Protein AF-A0A960SQL3-F1 (afdb_monomer)

Nearest PDB structures (foldseek):
  2v0o-assembly2_C  TM=3.788E-01  e=3.806E+00  Homo sapiens
  7n6g-assembly1_3Q  TM=3.605E-01  e=9.225E+00  Chlamydomonas reinhardtii

Radius of gyration: 40.21 Å; Cα contacts (8 Å, |Δi|>4): 400; chains: 1; bounding box: 77×56×130 Å

Secondary structure (DSSP, 8-state):
---------------PPP--SPPPPEE-SSGGGHHHH--TT--EEEES--S--HHHHHHHHHHHHHH-TTEEEEEES--TT-EEE-TTS-EEEHHHHHHIIIIIIIHHHSTTTT-B-TTT--B--EEEEEETTTTEEEEE--HHHHTTT-SGGGIIIIITHHHHHHHHTT--HHHHHHHHHHHHHHHHHHHHHHHHHHHHHHHHHHHHHHHHHHHHHHHHHHHHHHHHHHHHHHHHHHHHH-TT--STTTS--HHHHHHHHHHHHHHHHTT-HHHHHHHHHHHHHHHHHHHHHHHHHHHHHHHHHHHHHHHHHHTT--

pLDDT: mean 89.27, std 16.01, range [34.34, 98.56]

Mean predicted aligned error: 9.49 Å

Foldseek 3Di:
DDDDDDDDDDPPPPPDPPLPDQDAAAEDQALLCCLVVDDQLHAHYEHDCLVDDRVLRSVLSSVCSVPPNLEHEYRAQFQQQAWAADPVRDIDGGVVSNCCSVQPSSLPPDCSVVDADPLPRDRWRKYWYQHDVVRDIAIHTHPLCVVLCNGRVCCPPHLQVQLVVCCVVPHNNSRSVVVSSVVSVVSSVVSSVVVVVVVVVVVVVVVVVLVVLLVLLVVLLVLLVVLLVVLVVLLVVCCVVPVPDDDCLNPPPSVVLVVLSVVLVVCSVVSNSVVSNVSSNVSSVVSVVSVVVSVVVVVVVVVVVVVVVVVVVVVPDD

Solvent-accessible surface area (backbone atoms only — not comparable to full-atom values): 17408 Å² total; per-residue (Å²): 139,85,84,82,83,82,82,81,80,81,78,79,78,76,76,72,80,72,84,64,79,67,37,66,56,41,78,38,92,42,74,46,50,44,59,77,68,63,51,94,75,62,34,34,3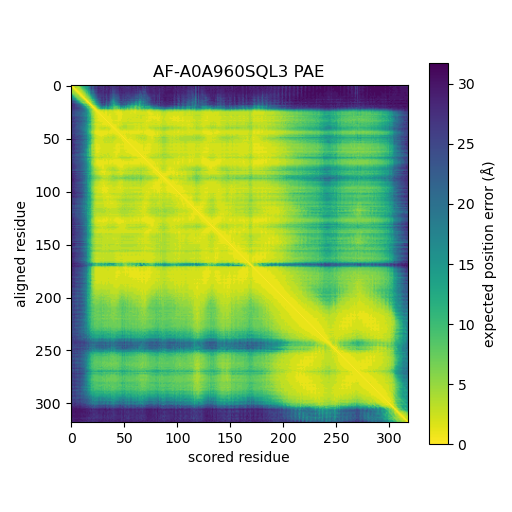6,37,19,79,73,73,84,68,58,66,74,57,45,40,53,46,19,35,47,33,60,76,75,35,77,52,37,37,37,40,40,28,23,58,39,81,86,33,63,34,65,54,96,87,66,54,75,38,50,22,63,55,8,41,44,50,31,53,65,46,44,26,42,72,75,40,75,58,38,65,33,54,38,89,90,76,70,42,45,46,25,31,39,42,36,43,26,60,75,69,72,41,77,48,60,36,50,22,72,62,31,36,82,69,71,56,18,53,92,41,28,81,89,55,55,43,47,47,27,54,54,30,41,74,74,73,60,36,62,68,54,17,52,53,45,27,52,53,52,51,53,52,55,50,51,55,52,51,52,52,52,51,52,50,52,53,52,54,49,52,49,51,53,51,51,52,54,47,41,43,51,52,17,50,51,32,42,49,53,26,50,53,46,50,53,50,46,52,51,54,34,51,53,49,37,73,76,39,76,84,61,77,51,64,83,53,55,60,67,57,70,62,53,51,50,49,54,50,47,21,51,50,39,38,75,75,66,41,23,70,60,13,26,51,44,17,49,55,49,32,53,57,48,51,54,50,50,49,51,51,54,50,51,54,52,53,52,55,62,53,51,56,56,53,52,52,55,54,54,63,71,68,62,132

Sequence (318 aa):
MTTAILLAGIATITRQPQAGEPAAPTRVKHATDIVQAWKPGEQLFVKGDPGVAETQLDALAGWLSENAANWLVALVESAADERFTDAEGASFQGVEAVHQALGIDLLNRTAFGEQTDPRTGERNAAIFVLSLKDRRLSYFGSDAQDRRGLGEEQWIGNLDAPAIAAMRGGGRVVDAVKDTITNIDRRLGEKITTEIAHREAEQARREAEQAQQQREAQAAIQTAGETLARLRSVTTDLRRGNPKQTGDLANPDLPGFETALTEARSVLALGDAPHATALAGGLKQRLEAHLESLTRHARDTAAFDEPGGRYQELAQLP

Structure (mmCIF, N/CA/C/O backbone):
data_AF-A0A960SQL3-F1
#
_entry.id   AF-A0A960SQL3-F1
#
loop_
_atom_site.group_PDB
_atom_site.id
_atom_site.type_symbol
_atom_site.label_atom_id
_atom_site.label_alt_id
_atom_site.label_comp_id
_atom_site.label_asym_id
_atom_site.label_entity_id
_atom_site.label_seq_id
_atom_site.pdbx_PDB_ins_code
_atom_site.Cartn_x
_atom_site.Cartn_y
_atom_site.Cartn_z
_atom_site.occupancy
_atom_site.B_iso_or_equiv
_atom_site.auth_seq_id
_atom_site.auth_comp_id
_atom_site.auth_asym_id
_atom_site.auth_atom_id
_atom_site.pdbx_PDB_model_num
ATOM 1 N N . MET A 1 1 ? -32.593 -36.311 17.037 1.00 42.09 1 MET A N 1
ATOM 2 C CA . MET A 1 1 ? -32.555 -36.303 15.560 1.00 42.09 1 MET A CA 1
ATOM 3 C C . MET A 1 1 ? -31.619 -35.186 15.156 1.00 42.09 1 MET A C 1
ATOM 5 O O . MET A 1 1 ? -31.945 -34.028 15.370 1.00 42.09 1 MET A O 1
ATOM 9 N N . THR A 1 2 ? -30.412 -35.550 14.741 1.00 35.06 2 THR A N 1
ATOM 10 C CA . THR A 1 2 ? -29.261 -34.647 14.631 1.00 35.06 2 THR A CA 1
ATOM 11 C C . THR A 1 2 ? -28.998 -34.409 13.150 1.00 35.06 2 THR A C 1
ATOM 13 O O . THR A 1 2 ? -28.561 -35.321 12.454 1.00 35.06 2 THR A O 1
ATOM 16 N N . THR A 1 3 ? -29.316 -33.215 12.657 1.00 40.47 3 THR A N 1
ATOM 17 C CA . THR A 1 3 ? -29.092 -32.836 11.257 1.00 40.47 3 THR A CA 1
ATOM 18 C C . THR A 1 3 ? -27.751 -32.118 11.165 1.00 40.47 3 THR A C 1
ATOM 20 O O . THR A 1 3 ? -27.623 -30.978 11.603 1.00 40.47 3 THR A O 1
ATOM 23 N N . ALA A 1 4 ? -26.740 -32.804 10.635 1.00 38.47 4 ALA A N 1
ATOM 24 C CA . ALA A 1 4 ? -25.452 -32.213 10.295 1.00 38.47 4 ALA A CA 1
ATOM 25 C C . ALA A 1 4 ? -25.562 -31.526 8.925 1.00 38.47 4 ALA A C 1
ATOM 27 O O . ALA A 1 4 ? -25.855 -32.177 7.924 1.00 38.47 4 ALA A O 1
ATOM 28 N N . ILE A 1 5 ? -25.345 -30.211 8.888 1.00 44.97 5 ILE A N 1
ATOM 29 C CA . ILE A 1 5 ? -25.240 -29.433 7.650 1.00 44.97 5 ILE A CA 1
ATOM 30 C C . ILE A 1 5 ? -23.767 -29.443 7.233 1.00 44.97 5 ILE A C 1
ATOM 32 O O . ILE A 1 5 ? -22.917 -28.866 7.907 1.00 44.97 5 ILE A O 1
ATOM 36 N N . LEU A 1 6 ? -23.475 -30.134 6.132 1.00 36.38 6 LEU A N 1
ATOM 37 C CA . LEU A 1 6 ? -22.166 -30.168 5.489 1.00 36.38 6 LEU A CA 1
ATOM 38 C C . LEU A 1 6 ? -22.058 -28.940 4.565 1.00 36.38 6 LEU A C 1
ATOM 40 O O . LEU A 1 6 ? -22.669 -28.917 3.497 1.00 36.38 6 LEU A O 1
ATOM 44 N N . LEU A 1 7 ? -21.321 -27.901 4.971 1.00 40.56 7 LEU A N 1
ATOM 45 C CA . LEU A 1 7 ? -20.950 -26.807 4.067 1.00 40.56 7 LEU A CA 1
ATOM 46 C C . LEU A 1 7 ? -19.802 -27.273 3.164 1.00 40.56 7 LEU A C 1
ATOM 48 O O . LEU A 1 7 ? -18.666 -27.426 3.609 1.00 40.56 7 LEU A O 1
ATOM 52 N N . ALA A 1 8 ? -20.106 -27.487 1.886 1.00 40.38 8 ALA A N 1
ATOM 53 C CA . ALA A 1 8 ? -19.111 -27.657 0.839 1.00 40.38 8 ALA A CA 1
ATOM 54 C C . ALA A 1 8 ? -18.499 -26.287 0.502 1.00 40.38 8 ALA A C 1
ATOM 56 O O . ALA A 1 8 ? -19.143 -25.442 -0.117 1.00 40.38 8 ALA A O 1
ATOM 57 N N . GLY A 1 9 ? -17.258 -26.062 0.936 1.00 38.12 9 GLY A N 1
ATOM 58 C CA . GLY A 1 9 ? -16.460 -24.914 0.518 1.00 38.12 9 GLY A CA 1
ATOM 59 C C . GLY A 1 9 ? -16.061 -25.058 -0.949 1.00 38.12 9 GLY A C 1
ATOM 60 O O . GLY A 1 9 ? -15.266 -25.927 -1.300 1.00 38.12 9 GLY A O 1
ATOM 61 N N . ILE A 1 10 ? -16.619 -24.207 -1.808 1.00 42.34 10 ILE A N 1
ATOM 62 C CA . ILE A 1 10 ? -16.159 -24.037 -3.186 1.00 42.34 10 ILE A CA 1
ATOM 63 C C . ILE A 1 10 ? -14.856 -23.242 -3.109 1.00 42.34 10 ILE A C 1
ATOM 65 O O . ILE A 1 10 ? -14.867 -22.024 -2.953 1.00 42.34 10 ILE A O 1
ATOM 69 N N . ALA A 1 11 ? -13.724 -23.941 -3.166 1.00 41.94 11 ALA A N 1
ATOM 70 C CA . ALA A 1 11 ? -12.433 -23.310 -3.385 1.00 41.94 11 ALA A CA 1
ATOM 71 C C . ALA A 1 11 ? -12.391 -22.812 -4.834 1.00 41.94 11 ALA A C 1
ATOM 73 O O . ALA A 1 11 ? -12.253 -23.597 -5.774 1.00 41.94 11 ALA A O 1
ATOM 74 N N . THR A 1 12 ? -12.544 -21.506 -5.027 1.00 38.88 12 THR A N 1
ATOM 75 C CA . THR A 1 12 ? -12.239 -20.844 -6.293 1.00 38.88 12 THR A CA 1
ATOM 76 C C . THR A 1 12 ? -10.737 -20.979 -6.518 1.00 38.88 12 THR A C 1
ATOM 78 O O . THR A 1 12 ? -9.938 -20.258 -5.929 1.00 38.88 12 THR A O 1
ATOM 81 N N . ILE A 1 13 ? -10.334 -21.955 -7.331 1.00 40.19 13 ILE A N 1
ATOM 82 C CA . ILE A 1 13 ? -8.963 -22.062 -7.824 1.00 40.19 13 ILE A CA 1
ATOM 83 C C . ILE A 1 13 ? -8.777 -20.898 -8.796 1.00 40.19 13 ILE A C 1
ATOM 85 O O . ILE A 1 13 ? -9.140 -20.985 -9.970 1.00 40.19 13 ILE A O 1
ATOM 89 N N . THR A 1 14 ? -8.255 -19.778 -8.303 1.00 39.53 14 THR A N 1
ATOM 90 C CA . THR A 1 14 ? -7.721 -18.714 -9.148 1.00 39.53 14 THR A CA 1
ATOM 91 C C . THR A 1 14 ? -6.559 -19.325 -9.916 1.00 39.53 14 THR A C 1
ATOM 93 O O . THR A 1 14 ? -5.498 -19.605 -9.361 1.00 39.53 14 THR A O 1
ATOM 96 N N . ARG A 1 15 ? -6.795 -19.626 -11.195 1.00 34.34 15 ARG A N 1
ATOM 97 C CA . ARG A 1 15 ? -5.779 -20.108 -12.127 1.00 34.34 15 ARG A CA 1
ATOM 98 C C . ARG A 1 15 ? -4.703 -19.030 -12.215 1.00 34.34 15 ARG A C 1
ATOM 100 O O . ARG A 1 15 ? -4.896 -18.017 -12.878 1.00 34.34 15 ARG A O 1
ATOM 107 N N . GLN A 1 16 ? -3.605 -19.244 -11.500 1.00 41.84 16 GLN A N 1
ATOM 108 C CA . GLN A 1 16 ? -2.382 -18.468 -11.639 1.00 41.84 16 GLN A CA 1
ATOM 109 C C . GLN A 1 16 ? -2.024 -18.488 -13.137 1.00 41.84 16 GLN A C 1
ATOM 111 O O . GLN A 1 16 ? -2.010 -19.582 -13.718 1.00 41.84 16 GLN A O 1
ATOM 116 N N . PRO A 1 17 ? -1.848 -17.332 -13.804 1.00 42.62 17 PRO A N 1
ATOM 117 C CA . PRO A 1 17 ? -1.439 -17.327 -15.199 1.00 42.62 17 PRO A CA 1
ATOM 118 C C . PRO A 1 17 ? -0.135 -18.120 -15.279 1.00 42.62 17 PRO A C 1
ATOM 120 O O . PRO A 1 17 ? 0.826 -17.815 -14.574 1.00 42.62 17 PRO A O 1
ATOM 123 N N . GLN A 1 18 ? -0.149 -19.210 -16.051 1.00 41.06 18 GLN A N 1
ATOM 124 C CA . GLN A 1 18 ? 1.067 -19.961 -16.338 1.00 41.06 18 GLN A CA 1
ATOM 125 C C . GLN A 1 18 ? 2.078 -18.964 -16.893 1.00 41.06 18 GLN A C 1
ATOM 127 O O . GLN A 1 18 ? 1.728 -18.210 -17.801 1.00 41.06 18 GLN A O 1
ATOM 132 N N . ALA A 1 19 ? 3.285 -18.952 -16.321 1.00 46.84 19 ALA A N 1
ATOM 133 C CA . ALA A 1 19 ? 4.417 -18.229 -16.875 1.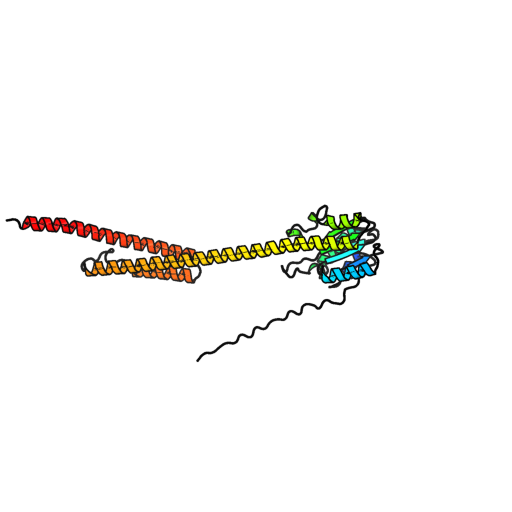00 46.84 19 ALA A CA 1
ATOM 134 C C . ALA A 1 19 ? 4.498 -18.585 -18.363 1.00 46.84 19 ALA A C 1
ATOM 136 O O . ALA A 1 19 ? 4.725 -19.745 -18.719 1.00 46.84 19 ALA A O 1
ATOM 137 N N . GLY A 1 20 ? 4.158 -17.612 -19.209 1.00 52.47 20 GLY A N 1
ATOM 138 C CA . GLY A 1 20 ? 4.300 -17.742 -20.646 1.00 52.47 20 GLY A CA 1
ATOM 139 C C . GLY A 1 20 ? 5.764 -17.985 -20.982 1.00 52.47 20 GLY A C 1
ATOM 140 O O . GLY A 1 20 ? 6.654 -17.750 -20.166 1.00 52.47 20 GLY A O 1
ATOM 141 N N . GLU A 1 21 ? 6.004 -18.478 -22.188 1.00 57.28 21 GLU A N 1
ATOM 142 C CA . GLU A 1 21 ? 7.339 -18.507 -22.779 1.00 57.28 21 GLU A CA 1
ATOM 143 C C . GLU A 1 21 ? 8.039 -17.150 -22.541 1.00 57.28 21 GLU A C 1
ATOM 145 O O . GLU A 1 21 ? 7.370 -16.118 -22.672 1.00 57.28 21 GLU A O 1
ATOM 150 N N . PRO A 1 22 ? 9.321 -17.128 -22.119 1.00 61.78 22 PRO A N 1
ATOM 151 C CA . PRO A 1 22 ? 10.000 -15.890 -21.754 1.00 61.78 22 PRO A CA 1
ATOM 152 C C . PRO A 1 22 ? 9.880 -14.895 -22.905 1.00 61.78 22 PRO A C 1
ATOM 154 O O . PRO A 1 22 ? 10.278 -15.188 -24.034 1.00 61.78 22 PRO A O 1
ATOM 157 N N . ALA A 1 23 ? 9.275 -13.741 -22.620 1.00 74.88 23 ALA A N 1
ATOM 158 C CA . ALA A 1 23 ? 9.034 -12.730 -23.633 1.00 74.88 23 ALA A CA 1
ATOM 159 C C . ALA A 1 23 ? 10.380 -12.267 -24.197 1.00 74.88 23 ALA A C 1
ATOM 161 O O . ALA A 1 23 ? 11.270 -11.876 -23.446 1.00 74.88 23 ALA A O 1
ATOM 162 N N . ALA A 1 24 ? 10.542 -12.341 -25.516 1.00 87.50 24 ALA A N 1
ATOM 163 C CA . ALA A 1 24 ? 11.722 -11.815 -26.187 1.00 87.50 24 ALA A CA 1
ATOM 164 C C . ALA A 1 24 ? 11.757 -10.274 -26.086 1.00 87.50 24 ALA A C 1
ATOM 166 O O . ALA A 1 24 ? 10.697 -9.641 -25.998 1.00 87.50 24 ALA A O 1
ATOM 167 N N . PRO A 1 25 ? 12.944 -9.639 -26.129 1.00 94.12 25 PRO A N 1
ATOM 168 C CA . PRO A 1 25 ? 13.044 -8.186 -26.202 1.00 94.12 25 PRO A CA 1
ATOM 169 C C . PRO A 1 25 ? 12.317 -7.647 -27.441 1.00 94.12 25 PRO A C 1
ATOM 171 O O . PRO A 1 25 ? 12.560 -8.085 -28.567 1.00 94.12 25 PRO A O 1
ATOM 174 N N . THR A 1 26 ? 11.468 -6.638 -27.251 1.00 96.88 26 THR A N 1
ATOM 175 C CA . THR A 1 26 ? 10.743 -5.997 -28.351 1.00 96.88 26 THR A CA 1
ATOM 176 C C . THR A 1 26 ? 11.573 -4.867 -28.943 1.00 96.88 26 THR A C 1
ATOM 178 O O . THR A 1 26 ? 11.921 -3.893 -28.274 1.00 96.88 26 THR A O 1
ATOM 181 N N . ARG A 1 27 ? 11.906 -4.979 -30.230 1.00 97.31 27 ARG A N 1
ATOM 182 C CA . ARG A 1 27 ? 12.640 -3.940 -30.958 1.00 97.31 27 ARG A CA 1
ATOM 183 C C . ARG A 1 27 ? 11.681 -2.877 -31.470 1.00 97.31 27 ARG A C 1
ATOM 185 O O . ARG A 1 27 ? 10.714 -3.197 -32.156 1.00 97.31 27 ARG A O 1
ATOM 192 N N . VAL A 1 28 ? 11.988 -1.618 -31.184 1.00 97.75 28 VAL A N 1
ATOM 193 C CA . VAL A 1 28 ? 11.210 -0.465 -31.650 1.00 97.75 28 VAL A CA 1
ATOM 194 C C . VAL A 1 28 ? 12.087 0.492 -32.440 1.00 97.75 28 VAL A C 1
ATOM 196 O O . VAL A 1 28 ? 13.298 0.587 -32.218 1.00 97.75 28 VAL A O 1
ATOM 199 N N . LYS A 1 29 ? 11.472 1.196 -33.392 1.00 97.00 29 LYS A N 1
ATOM 200 C CA . LYS A 1 29 ? 12.169 2.206 -34.188 1.00 97.00 29 LYS A CA 1
ATOM 201 C C . LYS A 1 29 ? 12.335 3.498 -33.391 1.00 97.00 29 LYS A C 1
ATOM 203 O O . LYS A 1 29 ? 13.426 4.066 -33.392 1.00 97.00 29 LYS A O 1
ATOM 208 N N . HIS A 1 30 ? 11.284 3.912 -32.691 1.00 97.88 30 HIS A N 1
ATOM 209 C CA . HIS A 1 30 ? 11.290 5.028 -31.755 1.00 97.88 30 HIS A CA 1
ATOM 210 C C . HIS A 1 30 ? 10.857 4.540 -30.368 1.00 97.88 30 HIS A C 1
ATOM 212 O O . HIS A 1 30 ? 9.986 3.683 -30.244 1.00 97.88 30 HIS A O 1
ATOM 218 N N . ALA A 1 31 ? 11.458 5.068 -29.303 1.00 97.25 31 ALA A N 1
ATOM 219 C CA . ALA A 1 31 ? 11.052 4.750 -27.933 1.00 97.25 31 ALA A CA 1
ATOM 220 C C . ALA A 1 31 ? 9.612 5.215 -27.660 1.00 97.25 31 ALA A C 1
ATOM 222 O O . ALA A 1 31 ? 8.876 4.588 -26.907 1.00 97.25 31 ALA A O 1
ATOM 223 N N . THR A 1 32 ? 9.183 6.278 -28.333 1.00 97.31 32 THR A N 1
ATOM 224 C CA . THR A 1 32 ? 7.795 6.758 -28.332 1.00 97.31 32 THR A CA 1
ATOM 225 C C . THR A 1 32 ? 6.794 5.756 -28.938 1.00 97.31 32 THR A C 1
ATOM 227 O O . THR A 1 32 ? 5.627 5.764 -28.546 1.00 97.31 32 THR A O 1
ATOM 230 N N . ASP A 1 33 ? 7.233 4.825 -29.800 1.00 97.31 33 ASP A N 1
ATOM 231 C CA . ASP A 1 33 ? 6.372 3.777 -30.383 1.00 97.31 33 ASP A CA 1
ATOM 232 C C . ASP A 1 33 ? 5.938 2.723 -29.345 1.00 97.31 33 ASP A C 1
ATOM 234 O O . ASP A 1 33 ? 4.974 1.988 -29.574 1.00 97.31 33 ASP A O 1
ATOM 238 N N . ILE A 1 34 ? 6.617 2.646 -28.191 1.00 96.81 34 ILE A N 1
ATOM 239 C CA . ILE A 1 34 ? 6.310 1.683 -27.119 1.00 96.81 34 ILE A CA 1
ATOM 240 C C . ILE A 1 34 ? 4.856 1.822 -26.660 1.00 96.81 34 ILE A C 1
ATOM 242 O O . ILE A 1 34 ? 4.209 0.812 -26.410 1.00 96.81 34 ILE A O 1
ATOM 246 N N . VAL A 1 35 ? 4.306 3.041 -26.625 1.00 95.31 35 VAL A N 1
ATOM 247 C CA . VAL A 1 35 ? 2.909 3.294 -26.225 1.00 95.31 35 VAL A CA 1
ATOM 248 C C . VAL A 1 35 ? 1.918 2.483 -27.066 1.00 95.31 35 VAL A C 1
ATOM 250 O O . VAL A 1 35 ? 0.919 1.993 -26.548 1.00 95.31 35 VAL A O 1
ATOM 253 N N . GLN A 1 36 ? 2.196 2.322 -28.362 1.00 94.62 36 GLN A N 1
ATOM 254 C CA . GLN A 1 36 ? 1.346 1.562 -29.282 1.00 94.62 36 GLN A CA 1
ATOM 255 C C . GLN A 1 36 ? 1.743 0.087 -29.366 1.00 94.62 36 GLN A C 1
ATOM 257 O O . GLN A 1 36 ? 0.894 -0.765 -29.627 1.00 94.62 36 GLN A O 1
ATOM 262 N N . ALA A 1 37 ? 3.032 -0.211 -29.196 1.00 95.00 37 ALA A N 1
ATOM 263 C CA . ALA A 1 37 ? 3.562 -1.562 -29.316 1.00 95.00 37 ALA A CA 1
ATOM 264 C C . ALA A 1 37 ? 3.289 -2.424 -28.076 1.00 95.00 37 ALA A C 1
ATOM 266 O O . ALA A 1 37 ? 3.189 -3.641 -28.217 1.00 95.00 37 ALA A O 1
ATOM 267 N N . TRP A 1 38 ? 3.168 -1.802 -26.899 1.00 95.81 38 TRP A N 1
ATOM 268 C CA . TRP A 1 38 ? 3.108 -2.496 -25.619 1.00 95.81 38 TRP A CA 1
ATOM 269 C C . TRP A 1 38 ? 1.937 -3.474 -25.510 1.00 95.81 38 TRP A C 1
ATOM 271 O O . TRP A 1 38 ? 0.790 -3.162 -25.849 1.00 95.81 38 TRP A O 1
ATOM 281 N N . LYS A 1 39 ? 2.230 -4.652 -24.951 1.00 93.62 39 LYS A N 1
ATOM 282 C CA . LYS A 1 39 ? 1.246 -5.672 -24.588 1.00 93.62 39 LYS A CA 1
ATOM 283 C C . LYS A 1 39 ? 1.519 -6.233 -23.192 1.00 93.62 39 LYS A C 1
ATOM 285 O O . LYS A 1 39 ? 2.663 -6.229 -22.733 1.00 93.62 39 LYS A O 1
ATOM 290 N N . PRO A 1 40 ? 0.495 -6.797 -22.525 1.00 91.25 40 PRO A N 1
ATOM 291 C CA . PRO A 1 40 ? 0.697 -7.522 -21.278 1.00 91.25 40 PRO A CA 1
ATOM 292 C C . PRO A 1 40 ? 1.760 -8.616 -21.427 1.00 91.25 40 PRO A C 1
ATOM 294 O O . PRO A 1 40 ? 1.682 -9.441 -22.336 1.00 91.25 40 PRO A O 1
ATOM 297 N N . GLY A 1 41 ? 2.731 -8.629 -20.512 1.00 88.06 41 GLY A N 1
ATOM 298 C CA . GLY A 1 41 ? 3.840 -9.585 -20.524 1.00 88.06 41 GLY A CA 1
ATOM 299 C C . GLY A 1 41 ? 5.069 -9.143 -21.323 1.00 88.06 41 GLY A C 1
ATOM 300 O O . GLY A 1 41 ? 6.055 -9.866 -21.306 1.00 88.06 41 GLY A O 1
ATOM 301 N N . GLU A 1 42 ? 5.048 -7.978 -21.978 1.00 92.69 42 GLU A N 1
ATOM 302 C CA . GLU A 1 42 ? 6.230 -7.388 -22.614 1.00 92.69 42 GLU A CA 1
ATOM 303 C C . GLU A 1 42 ? 6.848 -6.327 -21.689 1.00 92.69 42 GLU A C 1
ATOM 305 O O . GLU A 1 42 ? 6.275 -5.254 -21.484 1.00 92.69 42 GLU A O 1
ATOM 310 N N . GLN A 1 43 ? 8.018 -6.627 -21.115 1.00 96.00 43 GLN A N 1
ATOM 311 C CA . GLN A 1 43 ? 8.717 -5.717 -20.198 1.00 96.00 43 GLN A CA 1
ATOM 312 C C . GLN A 1 43 ? 9.959 -5.061 -20.801 1.00 96.00 43 GLN A C 1
ATOM 314 O O . GLN A 1 43 ? 10.387 -4.041 -20.278 1.00 96.00 43 GLN A O 1
ATOM 319 N N . LEU A 1 44 ? 10.572 -5.607 -21.858 1.00 97.94 44 LEU A N 1
ATOM 320 C CA . LEU A 1 44 ? 11.830 -5.079 -22.403 1.00 97.94 44 LEU A CA 1
ATOM 321 C C . LEU A 1 44 ? 11.657 -4.543 -23.822 1.00 97.94 44 LEU A C 1
ATOM 323 O O . LEU A 1 44 ? 11.383 -5.304 -24.748 1.00 97.94 44 LEU A O 1
ATOM 327 N N . PHE A 1 45 ? 11.910 -3.248 -23.991 1.00 98.38 45 PHE A N 1
ATOM 328 C CA . PHE A 1 45 ? 11.914 -2.564 -25.278 1.00 98.38 45 PHE A CA 1
ATOM 329 C C . PHE A 1 45 ? 13.304 -2.027 -25.589 1.00 98.38 45 PHE A C 1
ATOM 331 O O . PHE A 1 45 ? 13.962 -1.434 -24.732 1.00 98.38 45 PHE A O 1
ATOM 338 N N . VAL A 1 46 ? 13.759 -2.225 -26.824 1.00 98.38 46 VAL A N 1
ATOM 339 C CA . VAL A 1 46 ? 15.101 -1.821 -27.248 1.00 98.38 46 VAL A CA 1
ATOM 340 C C . VAL A 1 46 ? 15.036 -1.015 -28.538 1.00 98.38 46 VAL A C 1
ATOM 342 O O . VAL A 1 46 ? 14.517 -1.483 -29.554 1.00 98.38 46 VAL A O 1
ATOM 345 N N . LYS A 1 47 ? 15.615 0.186 -28.504 1.00 97.88 47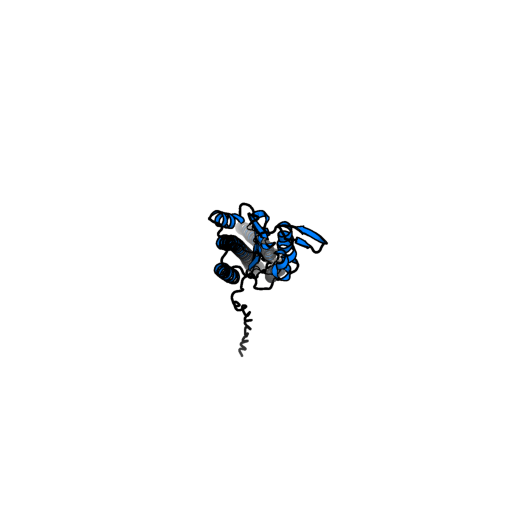 LYS A N 1
ATOM 346 C CA . LYS A 1 47 ? 15.804 1.061 -29.662 1.00 97.88 47 LYS A CA 1
ATOM 347 C C . LYS A 1 47 ? 17.290 1.187 -29.994 1.00 97.88 47 LYS A C 1
ATOM 349 O O . LYS A 1 47 ? 18.070 1.664 -29.167 1.00 97.88 47 LYS A O 1
ATOM 354 N N . GLY A 1 48 ? 17.649 0.855 -31.234 1.00 96.75 48 GLY A N 1
ATOM 355 C CA . GLY A 1 48 ? 19.028 0.926 -31.727 1.00 96.75 48 GLY A CA 1
ATOM 356 C C . GLY A 1 48 ? 19.923 -0.167 -31.143 1.00 96.75 48 GLY A C 1
ATOM 357 O O . GLY A 1 48 ? 19.437 -1.237 -30.763 1.00 96.75 48 GLY A O 1
ATOM 358 N N . ASP A 1 49 ? 21.225 0.106 -31.088 1.00 95.88 49 ASP A N 1
ATOM 359 C CA . ASP A 1 49 ? 22.221 -0.762 -30.459 1.00 95.88 49 ASP A CA 1
ATOM 360 C C . ASP A 1 49 ? 22.589 -0.239 -29.059 1.00 95.88 49 ASP A C 1
ATOM 362 O O . ASP A 1 49 ? 23.322 0.749 -28.937 1.00 95.88 49 ASP A O 1
ATOM 366 N N . PRO A 1 50 ? 22.108 -0.881 -27.977 1.00 93.25 50 PRO A N 1
ATOM 367 C CA . PRO A 1 50 ? 22.463 -0.481 -26.626 1.00 93.25 50 PRO A CA 1
ATOM 368 C C . PRO A 1 50 ? 23.877 -0.927 -26.201 1.00 93.25 50 PRO A C 1
ATOM 370 O O . PRO A 1 50 ? 24.254 -0.737 -25.045 1.00 93.25 50 PRO A O 1
ATOM 373 N N . GLY A 1 51 ? 24.659 -1.551 -27.087 1.00 92.94 51 GLY A N 1
ATOM 374 C CA . GLY A 1 51 ? 25.969 -2.113 -26.760 1.00 92.94 51 GLY A CA 1
ATOM 375 C C . GLY A 1 51 ? 25.879 -3.381 -25.905 1.00 92.94 51 GLY A C 1
ATOM 376 O O . GLY A 1 51 ? 26.797 -3.677 -25.142 1.00 92.94 51 GLY A O 1
ATOM 377 N N . VAL A 1 52 ? 24.764 -4.112 -26.006 1.00 94.94 52 VAL A N 1
ATOM 378 C CA . VAL A 1 52 ? 24.489 -5.354 -25.268 1.00 94.94 52 VAL A CA 1
ATOM 379 C C . VAL A 1 52 ? 24.226 -6.470 -26.271 1.00 94.94 52 VAL A C 1
ATOM 381 O O . VAL A 1 52 ? 23.451 -6.285 -27.206 1.00 94.94 52 VAL A O 1
ATOM 384 N N . ALA A 1 53 ? 24.853 -7.632 -26.079 1.00 95.44 53 ALA A N 1
ATOM 385 C CA . ALA A 1 53 ? 24.641 -8.774 -26.963 1.00 95.44 53 ALA A CA 1
ATOM 386 C C . ALA A 1 53 ? 23.194 -9.293 -26.871 1.00 95.44 53 ALA A C 1
ATOM 388 O O . ALA A 1 53 ? 22.624 -9.327 -25.781 1.00 95.44 53 ALA A O 1
ATOM 389 N N . GLU A 1 54 ? 22.628 -9.776 -27.983 1.00 94.94 54 GLU A N 1
ATOM 390 C CA . GLU A 1 54 ? 21.248 -10.301 -28.025 1.00 94.94 54 GLU A CA 1
ATOM 391 C C . GLU A 1 54 ? 20.986 -11.360 -26.951 1.00 94.94 54 GLU A C 1
ATOM 393 O O . GLU A 1 54 ? 20.002 -11.278 -26.230 1.00 94.94 54 GLU A O 1
ATOM 398 N N . THR A 1 55 ? 21.926 -12.285 -26.736 1.00 95.12 55 THR A N 1
ATOM 399 C CA . THR A 1 55 ? 21.791 -13.331 -25.709 1.00 95.12 55 THR A CA 1
ATOM 400 C C . THR A 1 55 ? 21.657 -12.772 -24.292 1.00 95.12 55 THR A C 1
ATOM 402 O O . THR A 1 55 ? 21.016 -13.381 -23.437 1.00 95.12 55 THR A O 1
ATOM 405 N N . GLN A 1 56 ? 22.254 -11.611 -24.017 1.00 96.50 56 GLN A N 1
ATOM 406 C CA . GLN A 1 56 ? 22.112 -10.927 -22.735 1.00 96.50 56 GLN A CA 1
ATOM 407 C C . GLN A 1 56 ? 20.788 -10.163 -22.644 1.00 96.50 56 GLN A C 1
ATOM 409 O O . GLN A 1 56 ? 20.239 -10.055 -21.549 1.00 96.50 56 GLN A O 1
ATOM 414 N N . LEU A 1 57 ? 20.273 -9.651 -23.766 1.00 96.75 57 LEU A N 1
ATOM 415 C CA . LEU A 1 57 ? 18.953 -9.021 -23.833 1.00 96.75 57 LEU A CA 1
ATOM 416 C C . LEU A 1 57 ? 17.837 -10.053 -23.659 1.00 96.75 57 LEU A C 1
ATOM 418 O O . LEU A 1 57 ? 16.925 -9.807 -22.877 1.00 96.75 57 LEU A O 1
ATOM 422 N N . ASP A 1 58 ? 17.959 -11.229 -24.272 1.00 95.50 58 ASP A N 1
ATOM 423 C CA . ASP A 1 58 ? 17.049 -12.360 -24.061 1.00 95.50 58 ASP A CA 1
ATOM 424 C C . ASP A 1 58 ? 17.058 -12.802 -22.592 1.00 95.50 58 ASP A C 1
ATOM 426 O O . ASP A 1 58 ? 16.011 -12.950 -21.960 1.00 95.50 58 ASP A O 1
ATOM 430 N N . ALA A 1 59 ? 18.251 -12.938 -22.002 1.00 95.62 59 ALA A N 1
ATOM 431 C CA . ALA A 1 59 ? 18.393 -13.274 -20.588 1.00 95.62 59 ALA A CA 1
ATOM 432 C C . ALA A 1 59 ? 17.833 -12.184 -19.655 1.00 95.62 59 ALA A C 1
ATOM 434 O O . ALA A 1 59 ? 17.339 -12.491 -18.567 1.00 95.62 59 ALA A O 1
ATOM 435 N N . LEU A 1 60 ? 17.921 -10.907 -20.043 1.00 97.12 60 LEU A N 1
ATOM 436 C CA . LEU A 1 60 ? 17.317 -9.807 -19.296 1.00 97.12 60 LEU A CA 1
ATOM 437 C C . LEU A 1 60 ? 15.789 -9.834 -19.410 1.00 97.12 60 LEU A C 1
ATOM 439 O O . LEU A 1 60 ? 15.122 -9.673 -18.393 1.00 97.12 60 LEU A O 1
ATOM 443 N N . ALA A 1 61 ? 15.242 -10.070 -20.601 1.00 96.19 61 ALA A N 1
ATOM 444 C CA . ALA A 1 61 ? 13.802 -10.146 -20.819 1.00 96.19 61 ALA A CA 1
ATOM 445 C C . ALA A 1 61 ? 13.173 -11.305 -20.026 1.00 96.19 61 ALA A C 1
ATOM 447 O O . ALA A 1 61 ? 12.205 -11.097 -19.293 1.00 96.19 61 ALA A O 1
ATOM 448 N N . GLY A 1 62 ? 13.805 -12.486 -20.051 1.00 95.62 62 GLY A N 1
ATOM 449 C CA . GLY A 1 62 ? 13.416 -13.614 -19.203 1.00 95.62 62 GLY A CA 1
ATOM 450 C C . GLY A 1 62 ? 13.442 -13.251 -17.715 1.00 95.62 62 GLY A C 1
ATOM 451 O O . GLY A 1 62 ? 12.448 -13.435 -17.014 1.00 95.62 62 GLY A O 1
ATOM 452 N N . TRP A 1 63 ? 14.526 -12.623 -17.244 1.00 96.62 63 TRP A N 1
ATOM 453 C CA . TRP A 1 63 ? 14.622 -12.178 -15.850 1.00 96.62 63 TRP A CA 1
ATOM 454 C C . TRP A 1 63 ? 13.517 -11.181 -15.464 1.00 96.62 63 TRP A C 1
ATOM 456 O O . TRP A 1 63 ? 12.950 -11.309 -14.380 1.00 96.62 63 TRP A O 1
ATOM 466 N N . LEU A 1 64 ? 13.186 -10.219 -16.333 1.00 96.56 64 LEU A N 1
ATOM 467 C CA . LEU A 1 64 ? 12.119 -9.241 -16.090 1.00 96.56 64 LEU A CA 1
ATOM 468 C C . LEU A 1 64 ? 10.746 -9.913 -16.005 1.00 96.56 64 LEU A C 1
ATOM 470 O O . LEU A 1 64 ? 9.970 -9.590 -15.110 1.00 96.56 64 LEU A O 1
ATOM 474 N N . SER A 1 65 ? 10.468 -10.885 -16.875 1.00 94.12 65 SER A N 1
ATOM 475 C CA . SER A 1 65 ? 9.198 -11.619 -16.849 1.00 94.12 65 SER A CA 1
ATOM 476 C C . SER A 1 65 ? 8.984 -12.397 -15.543 1.00 94.12 65 SER A C 1
ATOM 478 O O . SER A 1 65 ? 7.859 -12.503 -15.059 1.00 94.12 65 SER A O 1
ATOM 480 N N . GLU A 1 66 ? 10.068 -12.891 -14.938 1.00 93.75 66 GLU A N 1
ATOM 481 C CA . GLU A 1 66 ? 10.033 -13.664 -13.694 1.00 93.75 66 GLU A CA 1
ATOM 482 C C . GLU A 1 66 ? 10.036 -12.786 -12.435 1.00 93.75 66 GLU A C 1
ATOM 484 O O . GLU A 1 66 ? 9.394 -13.127 -11.443 1.00 93.75 66 GLU A O 1
ATOM 489 N N . ASN A 1 67 ? 10.778 -11.674 -12.452 1.00 95.06 67 ASN A N 1
ATOM 490 C CA . ASN A 1 67 ? 11.104 -10.913 -11.240 1.00 95.06 67 ASN A CA 1
ATOM 491 C C . ASN A 1 67 ? 10.464 -9.523 -11.196 1.00 95.06 67 ASN A C 1
ATOM 493 O O . ASN A 1 67 ? 10.384 -8.932 -10.126 1.00 95.06 67 ASN A O 1
ATOM 497 N N . ALA A 1 68 ? 10.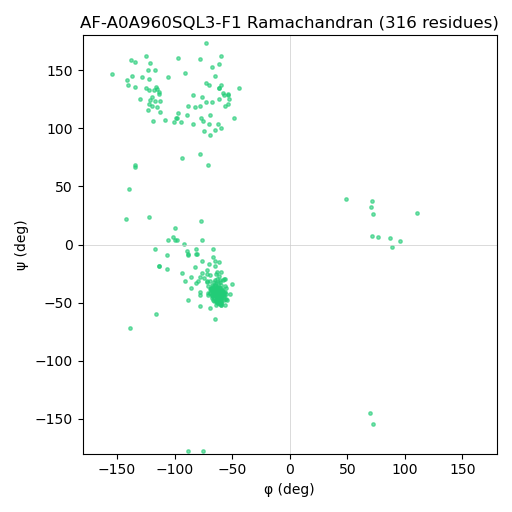021 -8.996 -12.337 1.00 95.12 68 ALA A N 1
ATOM 498 C CA . ALA A 1 68 ? 9.663 -7.592 -12.498 1.00 95.12 68 ALA A CA 1
ATOM 499 C C . ALA A 1 68 ? 8.397 -7.438 -13.357 1.00 95.12 68 ALA A C 1
ATOM 501 O O . ALA A 1 68 ? 8.346 -6.636 -14.286 1.00 95.12 68 ALA A O 1
ATOM 502 N N . ALA A 1 69 ? 7.357 -8.220 -13.050 1.00 91.62 69 ALA A N 1
ATOM 503 C CA . ALA A 1 69 ? 6.140 -8.299 -13.865 1.00 91.62 69 ALA A CA 1
ATOM 504 C C . ALA A 1 69 ? 5.445 -6.943 -14.095 1.00 91.62 69 ALA A C 1
ATOM 506 O O . ALA A 1 69 ? 4.829 -6.762 -15.145 1.00 91.62 69 ALA A O 1
ATOM 507 N N . ASN A 1 70 ? 5.585 -6.011 -13.142 1.00 95.19 70 ASN A N 1
ATOM 508 C CA . ASN A 1 70 ? 4.960 -4.686 -13.190 1.00 95.19 70 ASN A CA 1
ATOM 509 C C . ASN A 1 70 ? 5.917 -3.575 -13.654 1.00 95.19 70 ASN A C 1
ATOM 511 O O . ASN A 1 70 ? 5.639 -2.387 -13.486 1.00 95.19 70 ASN A O 1
ATOM 515 N N . TRP A 1 71 ? 7.057 -3.965 -14.228 1.00 97.50 71 TRP A N 1
ATOM 516 C CA . TRP A 1 71 ? 8.053 -3.052 -14.763 1.00 97.50 71 TRP A CA 1
ATOM 517 C C . TRP A 1 71 ? 8.041 -3.032 -16.288 1.00 97.50 71 TRP A C 1
ATOM 519 O O . TRP A 1 71 ? 7.903 -4.067 -16.938 1.00 97.50 71 TRP A O 1
ATOM 529 N N . LEU A 1 72 ? 8.290 -1.854 -16.854 1.00 98.00 72 LEU A N 1
ATOM 530 C CA . LEU A 1 72 ? 8.725 -1.693 -18.235 1.00 98.00 72 LEU A CA 1
ATOM 531 C C . LEU A 1 72 ? 10.131 -1.100 -18.265 1.00 98.00 72 LEU A C 1
ATOM 533 O O . LEU A 1 72 ? 10.426 -0.115 -17.596 1.00 98.00 72 LEU A O 1
ATOM 537 N N . VAL A 1 73 ? 10.999 -1.682 -19.079 1.00 98.50 73 VAL A N 1
ATOM 538 C CA . VAL A 1 73 ? 12.372 -1.247 -19.300 1.00 98.50 73 VAL A CA 1
ATOM 539 C C . VAL A 1 73 ? 12.539 -0.843 -20.756 1.00 98.50 73 VAL A C 1
ATOM 541 O O . VAL A 1 73 ? 12.328 -1.648 -21.661 1.00 98.50 73 VAL A O 1
ATOM 544 N N . ALA A 1 74 ? 12.972 0.394 -20.981 1.00 98.38 74 ALA A N 1
ATOM 545 C CA . ALA A 1 74 ? 13.323 0.901 -22.301 1.00 98.38 74 ALA A CA 1
ATOM 546 C C . ALA A 1 74 ? 14.834 1.168 -22.383 1.00 98.38 74 ALA A C 1
ATOM 548 O O . ALA A 1 74 ? 15.364 2.061 -21.716 1.00 98.38 74 ALA A O 1
ATOM 549 N N . LEU A 1 75 ? 15.531 0.400 -23.222 1.00 98.31 75 LEU A N 1
ATOM 550 C CA . LEU A 1 75 ? 16.940 0.606 -23.552 1.00 98.31 75 LEU A CA 1
ATOM 551 C C . LEU A 1 75 ? 17.037 1.387 -24.861 1.00 98.31 75 LEU A C 1
ATOM 553 O O . LEU A 1 75 ? 16.661 0.893 -25.924 1.00 98.31 75 LEU A O 1
ATOM 557 N N . VAL A 1 76 ? 17.535 2.615 -24.780 1.00 97.88 76 VAL A N 1
ATOM 558 C CA . VAL A 1 76 ? 17.523 3.573 -25.886 1.00 97.88 76 VAL A CA 1
ATOM 559 C C . VAL A 1 76 ? 18.962 3.947 -26.228 1.00 97.88 76 VAL A C 1
ATOM 561 O O . VAL A 1 76 ? 19.684 4.500 -25.400 1.00 97.88 76 VAL A O 1
ATOM 564 N N . GLU A 1 77 ? 19.405 3.666 -27.455 1.00 96.81 77 GLU A N 1
ATOM 565 C CA . GLU A 1 77 ? 20.744 4.072 -27.901 1.00 96.81 77 GLU A CA 1
ATOM 566 C C . GLU A 1 77 ? 20.909 5.602 -27.839 1.00 96.81 77 GLU A C 1
ATOM 568 O O . GLU A 1 77 ? 21.871 6.104 -27.257 1.00 96.81 77 GLU A O 1
ATOM 573 N N . SER A 1 78 ? 19.957 6.348 -28.407 1.00 96.50 78 SER A N 1
ATOM 574 C CA . SER A 1 78 ? 19.855 7.810 -28.316 1.00 96.50 78 SER A CA 1
ATOM 575 C C . SER A 1 78 ? 18.410 8.265 -28.492 1.00 96.50 78 SER A C 1
ATOM 577 O O . SER A 1 78 ? 17.665 7.672 -29.272 1.00 96.50 78 SER A O 1
ATOM 579 N N . ALA A 1 79 ? 18.032 9.343 -27.811 1.00 95.56 79 ALA A N 1
ATOM 580 C CA . ALA A 1 79 ? 16.740 9.997 -27.942 1.00 95.56 79 ALA A CA 1
ATOM 581 C C . ALA A 1 79 ? 16.729 11.137 -28.982 1.00 95.56 79 ALA A C 1
ATOM 583 O O . ALA A 1 79 ? 15.698 11.769 -29.161 1.00 95.56 79 ALA A O 1
ATOM 584 N N . ALA A 1 80 ? 17.841 11.437 -29.665 1.00 95.44 80 ALA A N 1
ATOM 585 C CA . ALA A 1 80 ? 17.991 12.656 -30.475 1.00 95.44 80 ALA A CA 1
ATOM 586 C C . ALA A 1 80 ? 16.943 12.842 -31.596 1.00 95.44 80 ALA A C 1
ATOM 588 O O . ALA A 1 80 ? 16.609 13.972 -31.945 1.00 95.44 80 ALA A O 1
ATOM 589 N N . ASP A 1 81 ? 16.429 11.751 -32.159 1.00 95.94 81 ASP A N 1
ATOM 590 C CA . ASP A 1 81 ? 15.415 11.729 -33.219 1.00 95.94 81 ASP A CA 1
ATOM 591 C C . ASP A 1 81 ? 13.995 11.425 -32.707 1.00 95.94 81 ASP A C 1
ATOM 593 O O . ASP A 1 81 ? 13.071 11.283 -33.508 1.00 95.94 81 ASP A O 1
ATOM 597 N N . GLU A 1 82 ? 13.802 11.345 -31.388 1.00 97.62 82 GLU A N 1
ATOM 598 C CA . GLU A 1 82 ? 12.489 11.123 -30.782 1.00 97.62 82 GLU A CA 1
ATOM 599 C C . GLU A 1 82 ? 11.602 12.351 -30.935 1.00 97.62 82 GLU A C 1
ATOM 601 O O . GLU A 1 82 ? 12.027 13.496 -30.733 1.00 97.62 82 GLU A O 1
ATOM 606 N N . ARG A 1 83 ? 10.342 12.096 -31.278 1.00 97.06 83 ARG A N 1
ATOM 607 C CA . ARG A 1 83 ? 9.293 13.103 -31.385 1.00 97.06 83 ARG A CA 1
ATOM 608 C C . ARG A 1 83 ? 8.013 12.518 -30.841 1.00 97.06 83 ARG A C 1
ATOM 610 O O . ARG A 1 83 ? 7.680 11.380 -31.152 1.00 97.06 83 ARG A O 1
ATOM 617 N N . PHE A 1 84 ? 7.291 13.314 -30.073 1.00 96.88 84 PHE A N 1
ATOM 618 C CA . PHE A 1 84 ? 6.022 12.895 -29.510 1.00 96.88 84 PHE A CA 1
ATOM 619 C C . PHE A 1 84 ? 5.034 14.046 -29.531 1.00 96.88 84 PHE A C 1
ATOM 621 O O . PHE A 1 84 ? 5.422 15.185 -29.277 1.00 96.88 84 PHE A O 1
ATOM 628 N N . THR A 1 85 ? 3.775 13.745 -29.827 1.00 95.50 85 THR A N 1
ATOM 629 C CA . THR A 1 85 ? 2.673 14.692 -29.688 1.00 95.50 85 THR A CA 1
ATOM 630 C C . THR A 1 85 ? 1.655 14.073 -28.749 1.00 95.50 85 THR A C 1
ATOM 632 O O . THR A 1 85 ? 1.171 12.972 -29.015 1.00 95.50 85 THR A O 1
ATOM 635 N N . ASP A 1 86 ? 1.376 14.760 -27.648 1.00 91.88 86 ASP A N 1
ATOM 636 C CA . ASP A 1 86 ? 0.459 14.272 -26.623 1.00 91.88 86 ASP A CA 1
ATOM 637 C C . ASP A 1 86 ? -1.016 14.394 -27.051 1.00 91.88 86 ASP A C 1
ATOM 639 O O . ASP A 1 86 ? -1.356 14.798 -28.169 1.00 91.88 86 ASP A O 1
ATOM 643 N N . ALA A 1 87 ? -1.919 14.019 -26.145 1.00 87.25 87 ALA A N 1
ATOM 644 C CA . ALA A 1 87 ? -3.360 14.136 -26.350 1.00 87.25 87 ALA A CA 1
ATOM 645 C C . ALA A 1 87 ? -3.850 15.581 -26.557 1.00 87.25 87 ALA A C 1
ATOM 647 O O . ALA A 1 87 ? -4.884 15.783 -27.195 1.00 87.25 87 ALA A O 1
ATOM 648 N N . GLU A 1 88 ? -3.133 16.563 -26.011 1.00 91.00 88 GLU A N 1
ATOM 649 C CA . GLU A 1 88 ? -3.483 17.985 -26.036 1.00 91.00 88 GLU A CA 1
ATOM 650 C C . GLU A 1 88 ? -2.919 18.700 -27.278 1.00 91.00 88 GLU A C 1
ATOM 652 O O . GLU A 1 88 ? -3.248 19.857 -27.546 1.00 91.00 88 GLU A O 1
ATOM 657 N N . GLY A 1 89 ? -2.112 17.999 -28.081 1.00 93.00 89 GLY A N 1
ATOM 658 C CA . GLY A 1 89 ? -1.476 18.517 -29.288 1.00 93.00 89 GLY A CA 1
ATOM 659 C C . GLY A 1 89 ? -0.130 19.200 -29.034 1.00 93.00 89 GLY A C 1
ATOM 660 O O . GLY A 1 89 ? 0.458 19.744 -29.976 1.00 93.00 89 GLY A O 1
ATOM 661 N N . ALA A 1 90 ? 0.391 19.170 -27.805 1.00 95.44 90 ALA A N 1
ATOM 662 C CA . ALA A 1 90 ? 1.726 19.667 -27.509 1.00 95.44 90 ALA A CA 1
ATOM 663 C C . ALA A 1 90 ? 2.775 18.705 -28.073 1.00 95.44 90 ALA A C 1
ATOM 665 O O . ALA A 1 90 ? 2.624 17.486 -28.034 1.00 95.44 90 ALA A O 1
ATOM 666 N N . SER A 1 91 ? 3.835 19.264 -28.658 1.00 96.12 91 SER A N 1
ATOM 667 C CA . SER A 1 91 ? 4.880 18.489 -29.328 1.00 96.12 91 SER A CA 1
ATOM 668 C C . SER A 1 91 ? 6.206 18.588 -28.590 1.00 96.12 91 SER A C 1
ATOM 670 O O . SER A 1 91 ? 6.694 19.679 -28.299 1.00 96.12 91 SER A O 1
ATOM 672 N N . PHE A 1 92 ? 6.817 17.433 -28.368 1.00 97.12 92 PHE A N 1
ATOM 673 C CA . PHE A 1 92 ? 8.054 17.251 -27.625 1.00 97.12 92 PHE A CA 1
ATOM 674 C C . PHE A 1 92 ? 9.105 16.583 -28.510 1.00 97.12 92 PHE A C 1
ATOM 676 O O . PHE A 1 92 ? 8.784 15.905 -29.491 1.00 97.12 92 PHE A O 1
ATOM 683 N N . GLN A 1 93 ? 10.378 16.783 -28.173 1.00 97.38 93 GLN A N 1
ATOM 684 C CA . GLN A 1 93 ? 11.510 16.219 -28.909 1.00 97.38 93 GLN A CA 1
ATOM 685 C C . GLN A 1 93 ? 12.578 15.701 -27.951 1.00 97.38 93 GLN A C 1
ATOM 687 O O . GLN A 1 93 ? 12.669 16.143 -26.802 1.00 97.38 93 GLN A O 1
ATOM 692 N N . GLY A 1 94 ? 13.429 14.802 -28.437 1.00 96.00 94 GLY A N 1
ATOM 693 C CA . GLY A 1 94 ? 14.568 14.340 -27.657 1.00 96.00 94 GLY A CA 1
ATOM 694 C C . GLY A 1 94 ? 14.143 13.476 -26.470 1.00 96.00 94 GLY A C 1
ATOM 695 O O . GLY A 1 94 ? 13.141 12.765 -26.505 1.00 96.00 94 GLY A O 1
ATOM 696 N N . VAL A 1 95 ? 14.876 13.597 -25.364 1.00 94.50 95 VAL A N 1
ATOM 697 C CA . VAL A 1 95 ? 14.541 12.897 -24.114 1.00 94.50 95 VAL A CA 1
ATOM 698 C C . VAL A 1 95 ? 13.164 13.295 -23.576 1.00 94.50 95 VAL A C 1
ATOM 700 O O . VAL A 1 95 ? 12.478 12.460 -22.997 1.00 94.50 95 VAL A O 1
ATOM 703 N N . GLU A 1 96 ? 12.734 14.540 -23.791 1.00 95.56 96 GLU A N 1
ATOM 704 C CA . GLU A 1 96 ? 11.422 14.983 -23.316 1.00 95.56 96 GLU A CA 1
ATOM 705 C C . GLU A 1 96 ? 10.286 14.267 -24.056 1.00 95.56 96 GLU A C 1
ATOM 707 O O . GLU A 1 96 ? 9.299 13.895 -23.438 1.00 95.56 96 GLU A O 1
ATOM 712 N N . ALA A 1 97 ? 10.451 13.969 -25.350 1.00 97.12 97 ALA A N 1
ATOM 713 C CA . ALA A 1 97 ? 9.481 13.149 -26.079 1.00 97.12 97 ALA A CA 1
ATOM 714 C C . ALA A 1 97 ? 9.323 11.754 -25.457 1.00 97.12 97 ALA A C 1
ATOM 716 O O . ALA A 1 97 ? 8.205 11.269 -25.310 1.00 97.12 97 ALA A O 1
ATOM 717 N N . VAL A 1 98 ? 10.435 11.131 -25.055 1.00 96.50 98 VAL A N 1
ATOM 718 C CA . VAL A 1 98 ? 10.425 9.819 -24.388 1.00 96.50 98 VAL A CA 1
ATOM 719 C C . VAL A 1 98 ? 9.770 9.904 -23.013 1.00 96.50 98 VAL A C 1
ATOM 721 O O . VAL A 1 98 ? 8.986 9.030 -22.656 1.00 96.50 98 VAL A O 1
ATOM 724 N N . HIS A 1 99 ? 10.067 10.960 -22.257 1.00 95.12 99 HIS A N 1
ATOM 725 C CA . HIS A 1 99 ? 9.463 11.211 -20.954 1.00 95.12 99 HIS A CA 1
ATOM 726 C C . HIS A 1 99 ? 7.942 11.340 -21.069 1.00 95.12 99 HIS A C 1
ATOM 728 O O . HIS A 1 99 ? 7.227 10.602 -20.406 1.00 95.12 99 HIS A O 1
ATOM 734 N N . GLN A 1 100 ? 7.443 12.197 -21.957 1.00 95.94 100 GLN A N 1
ATOM 735 C CA . GLN A 1 100 ? 6.004 12.397 -22.128 1.00 95.94 100 GLN A CA 1
ATOM 736 C C . GLN A 1 100 ? 5.306 11.118 -22.615 1.00 95.94 100 GLN A C 1
ATOM 738 O O . GLN A 1 100 ? 4.285 10.711 -22.062 1.00 95.94 100 GLN A O 1
ATOM 743 N N . ALA A 1 101 ? 5.896 10.425 -23.593 1.00 96.50 101 ALA A N 1
ATOM 744 C CA . ALA A 1 101 ? 5.322 9.193 -24.123 1.00 96.50 101 ALA A CA 1
ATOM 745 C C . ALA A 1 101 ? 5.241 8.075 -23.076 1.00 96.50 101 ALA A C 1
ATOM 747 O O . ALA A 1 101 ? 4.205 7.429 -22.945 1.00 96.50 101 ALA A O 1
ATOM 748 N N . LEU A 1 102 ? 6.324 7.826 -22.336 1.00 96.25 102 LEU A N 1
ATOM 749 C CA . LEU A 1 102 ? 6.389 6.701 -21.403 1.00 96.25 102 LEU A CA 1
ATOM 750 C C . LEU A 1 102 ? 5.870 7.071 -20.011 1.00 96.25 102 LEU A C 1
ATOM 752 O O . LEU A 1 102 ? 5.057 6.345 -19.454 1.00 96.25 102 LEU A O 1
ATOM 756 N N . GLY A 1 103 ? 6.307 8.197 -19.457 1.00 92.56 103 GLY A N 1
ATOM 757 C CA . GLY A 1 103 ? 5.949 8.631 -18.107 1.00 92.56 103 GLY A CA 1
ATOM 758 C C . GLY A 1 103 ? 4.503 9.104 -17.965 1.00 92.56 103 GLY A C 1
ATOM 759 O O . GLY A 1 103 ? 3.949 9.003 -16.880 1.00 92.56 103 GLY A O 1
ATOM 760 N N . ILE A 1 104 ? 3.859 9.573 -19.040 1.00 92.62 104 ILE A N 1
ATOM 761 C CA . ILE A 1 104 ? 2.467 10.046 -18.982 1.00 92.62 104 ILE A CA 1
ATOM 762 C C . ILE A 1 104 ? 1.560 9.178 -19.846 1.00 92.62 104 ILE A C 1
ATOM 764 O O . ILE A 1 104 ? 0.608 8.575 -19.346 1.00 92.62 104 ILE A O 1
ATOM 768 N N . ASP A 1 105 ? 1.833 9.101 -21.145 1.00 93.31 105 ASP A N 1
ATOM 769 C CA . ASP A 1 105 ? 0.880 8.514 -22.085 1.00 93.31 105 ASP A CA 1
ATOM 770 C C . ASP A 1 105 ? 0.762 6.994 -21.936 1.00 93.31 105 ASP A C 1
ATOM 772 O O . ASP A 1 105 ? -0.352 6.474 -21.934 1.00 93.31 105 ASP A O 1
ATOM 776 N N . LEU A 1 106 ? 1.867 6.268 -21.744 1.00 94.44 106 LEU A N 1
ATOM 777 C CA . LEU A 1 106 ? 1.821 4.819 -21.530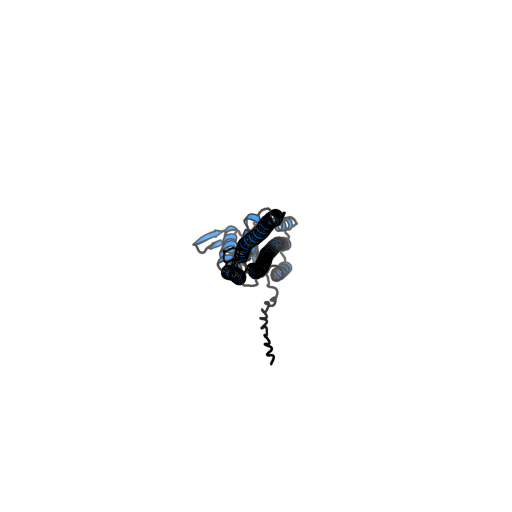 1.00 94.44 106 LEU A CA 1
ATOM 778 C C . LEU A 1 106 ? 1.019 4.459 -20.270 1.00 94.44 106 LEU A C 1
ATOM 780 O O . LEU A 1 106 ? 0.166 3.570 -20.330 1.00 94.44 106 LEU A O 1
ATOM 784 N N . LEU A 1 107 ? 1.264 5.155 -19.152 1.00 92.44 107 LEU A N 1
ATOM 785 C CA . LEU A 1 107 ? 0.558 4.920 -17.888 1.00 92.44 107 LEU A CA 1
ATOM 786 C C . LEU A 1 107 ? -0.942 5.242 -17.993 1.00 92.44 107 LEU A C 1
ATOM 788 O O . LEU A 1 107 ? -1.753 4.539 -17.397 1.00 92.44 107 LEU A O 1
ATOM 792 N N . ASN A 1 108 ? -1.324 6.261 -18.768 1.00 90.56 108 ASN A N 1
ATOM 793 C CA . ASN A 1 108 ? -2.714 6.725 -18.843 1.00 90.56 108 ASN A CA 1
ATOM 794 C C . ASN A 1 108 ? -3.539 6.112 -19.986 1.00 90.56 108 ASN A C 1
ATOM 796 O O . ASN A 1 108 ? -4.768 6.092 -19.905 1.00 90.56 108 ASN A O 1
ATOM 800 N N . ARG A 1 109 ? -2.906 5.647 -21.071 1.00 90.12 109 ARG A N 1
ATOM 801 C CA . ARG A 1 109 ? -3.603 5.181 -22.288 1.00 90.12 109 ARG A CA 1
ATOM 802 C C . ARG A 1 109 ? -3.609 3.672 -22.474 1.00 90.12 109 ARG A C 1
ATOM 804 O O . ARG A 1 109 ? -4.293 3.182 -23.371 1.00 90.12 109 ARG A O 1
ATOM 811 N N . THR A 1 110 ? -2.856 2.935 -21.666 1.00 92.44 110 THR A N 1
ATOM 812 C CA . THR A 1 110 ? -2.747 1.480 -21.790 1.00 92.44 110 THR A CA 1
ATOM 813 C C . THR A 1 110 ? -3.099 0.788 -20.479 1.00 92.44 110 THR A C 1
ATOM 815 O O . THR A 1 110 ? -3.050 1.387 -19.408 1.00 92.44 110 THR A O 1
ATOM 818 N N . ALA A 1 111 ? -3.396 -0.511 -20.552 1.00 94.19 111 ALA A N 1
ATOM 819 C CA . ALA A 1 111 ? -3.613 -1.336 -19.364 1.00 94.19 111 ALA A CA 1
ATOM 820 C C . ALA A 1 111 ? -2.336 -1.521 -18.513 1.00 94.19 111 ALA A C 1
ATOM 822 O O . ALA A 1 111 ? -2.397 -2.136 -17.450 1.00 94.19 111 ALA A O 1
ATOM 823 N N . PHE A 1 112 ? -1.179 -1.009 -18.955 1.00 95.19 112 PHE A N 1
ATOM 824 C CA . PHE A 1 112 ? 0.057 -1.049 -18.180 1.00 95.19 112 PHE A CA 1
ATOM 825 C C . PHE A 1 112 ? -0.098 -0.296 -16.856 1.00 95.19 112 PHE A C 1
ATOM 827 O O . PHE A 1 112 ? 0.151 -0.873 -15.804 1.00 95.19 112 PHE A O 1
ATOM 834 N N . GLY A 1 113 ? -0.611 0.940 -16.881 1.00 92.81 113 GLY A N 1
ATOM 835 C CA . GLY A 1 113 ? -0.825 1.736 -15.664 1.00 92.81 113 GLY A CA 1
ATOM 836 C C . GLY A 1 113 ? -1.899 1.179 -14.721 1.00 92.81 113 GLY A C 1
ATOM 837 O O . GLY A 1 113 ? -2.019 1.622 -13.579 1.00 92.81 113 GLY A O 1
ATOM 838 N N . GLU A 1 114 ? -2.677 0.191 -15.169 1.00 94.44 114 GLU A N 1
ATOM 839 C CA . GLU A 1 114 ? -3.692 -0.489 -14.360 1.00 94.44 114 GLU A CA 1
ATOM 840 C C . GLU A 1 114 ? -3.142 -1.695 -13.591 1.00 94.44 114 GLU A C 1
ATOM 842 O O . GLU A 1 114 ? -3.853 -2.256 -12.756 1.00 94.44 114 GLU A O 1
ATOM 847 N N . GLN A 1 115 ? -1.893 -2.099 -13.839 1.00 94.75 115 GLN A N 1
ATOM 848 C CA . GLN A 1 115 ? -1.268 -3.214 -13.135 1.00 94.75 115 GLN A CA 1
ATOM 849 C C . GLN A 1 115 ? -1.172 -2.938 -11.635 1.00 94.75 115 GLN A C 1
ATOM 851 O O . GLN A 1 115 ? -0.777 -1.849 -11.214 1.00 94.75 115 GLN A O 1
ATOM 856 N N . THR A 1 116 ? -1.527 -3.942 -10.832 1.00 95.62 116 THR A N 1
ATOM 857 C CA . THR A 1 116 ? -1.606 -3.824 -9.373 1.00 95.62 116 THR A CA 1
ATOM 858 C C . THR A 1 116 ? -0.633 -4.740 -8.647 1.00 95.62 116 THR A C 1
ATOM 860 O O . THR A 1 116 ? -0.373 -5.863 -9.086 1.00 95.62 116 THR A O 1
ATOM 863 N N . ASP A 1 117 ? -0.190 -4.314 -7.465 1.00 93.44 117 ASP A N 1
ATOM 864 C CA . ASP A 1 117 ? 0.532 -5.172 -6.532 1.00 93.44 117 ASP A CA 1
ATOM 865 C C . ASP A 1 117 ? -0.449 -6.170 -5.892 1.00 93.44 117 ASP A C 1
ATOM 867 O O . ASP A 1 117 ? -1.416 -5.743 -5.255 1.00 93.44 117 ASP A O 1
ATOM 871 N N . PRO A 1 118 ? -0.233 -7.493 -5.991 1.00 92.25 118 PRO A N 1
ATOM 872 C CA . PRO A 1 118 ? -1.162 -8.478 -5.436 1.00 92.25 118 PRO A CA 1
ATOM 873 C C . PRO A 1 118 ? -1.261 -8.434 -3.903 1.00 92.25 118 PRO A C 1
ATOM 875 O O . PRO A 1 118 ? -2.224 -8.953 -3.343 1.00 92.25 118 PRO A O 1
ATOM 878 N N . ARG A 1 119 ? -0.286 -7.831 -3.209 1.00 93.00 119 ARG A N 1
ATOM 879 C CA . ARG A 1 119 ? -0.267 -7.725 -1.741 1.00 93.00 119 ARG A CA 1
ATOM 880 C C . ARG A 1 119 ? -1.139 -6.580 -1.239 1.00 93.00 119 ARG A C 1
ATOM 882 O O . ARG A 1 119 ? -1.690 -6.677 -0.147 1.00 93.00 119 ARG A O 1
ATOM 889 N N . THR A 1 120 ? -1.233 -5.486 -1.997 1.00 94.00 120 THR A N 1
ATOM 890 C CA . THR A 1 120 ? -1.955 -4.272 -1.574 1.00 94.00 120 THR A CA 1
ATOM 891 C C . THR A 1 120 ? -3.195 -3.972 -2.413 1.00 94.00 120 THR A C 1
ATOM 893 O O . THR A 1 120 ? -4.049 -3.218 -1.955 1.00 94.00 120 THR A O 1
ATOM 896 N N . GLY A 1 121 ? -3.303 -4.546 -3.615 1.00 95.12 121 GLY A N 1
ATOM 897 C CA . GLY A 1 121 ? -4.338 -4.235 -4.604 1.00 95.12 121 GLY A CA 1
ATOM 898 C C . GLY A 1 121 ? -4.175 -2.862 -5.265 1.00 95.12 121 GLY A C 1
ATOM 899 O O . GLY A 1 121 ? -5.062 -2.423 -5.990 1.00 95.12 121 GLY A O 1
ATOM 900 N N . GLU A 1 122 ? -3.071 -2.158 -5.006 1.00 95.25 122 GLU A N 1
ATOM 901 C CA . GLU A 1 122 ? -2.834 -0.809 -5.522 1.00 95.25 122 GLU A CA 1
ATOM 902 C C . GLU A 1 122 ? -2.099 -0.844 -6.853 1.00 95.25 122 GLU A C 1
ATOM 904 O O . GLU A 1 122 ? -1.244 -1.705 -7.055 1.00 95.25 122 GLU A O 1
ATOM 909 N N . ARG A 1 123 ? -2.379 0.135 -7.721 1.00 95.00 123 ARG A N 1
ATOM 910 C CA . ARG A 1 123 ? -1.628 0.333 -8.965 1.00 95.00 123 ARG A CA 1
ATOM 911 C C . ARG A 1 123 ? -0.145 0.525 -8.656 1.00 95.00 123 ARG A C 1
ATOM 913 O O . ARG A 1 123 ? 0.186 1.350 -7.809 1.00 95.00 123 ARG A O 1
ATOM 920 N N . ASN A 1 124 ? 0.722 -0.238 -9.311 1.00 95.12 124 ASN A N 1
ATOM 921 C CA . ASN A 1 124 ? 2.160 -0.253 -9.024 1.00 95.12 124 ASN A CA 1
ATOM 922 C C . ASN A 1 124 ? 3.043 -0.393 -10.277 1.00 95.12 124 ASN A C 1
ATOM 924 O O . ASN A 1 124 ? 4.179 -0.852 -10.171 1.00 95.12 124 ASN A O 1
ATOM 928 N N . ALA A 1 125 ? 2.515 -0.038 -11.448 1.00 96.19 125 ALA A N 1
ATOM 929 C CA . ALA A 1 125 ? 3.282 -0.029 -12.686 1.00 96.19 125 ALA A CA 1
ATOM 930 C C . ALA A 1 125 ? 4.457 0.956 -12.590 1.00 96.19 125 ALA A C 1
ATOM 932 O O . ALA A 1 125 ? 4.281 2.083 -12.124 1.00 96.19 125 ALA A O 1
ATOM 933 N N . ALA A 1 126 ? 5.638 0.529 -13.033 1.00 97.69 126 ALA A N 1
ATOM 934 C CA . ALA A 1 126 ? 6.861 1.320 -12.961 1.00 97.69 126 ALA A CA 1
ATOM 935 C C . ALA A 1 126 ? 7.665 1.230 -14.260 1.00 97.69 126 ALA A C 1
ATOM 937 O O . ALA A 1 126 ? 7.721 0.185 -14.906 1.00 97.69 126 ALA A O 1
ATOM 938 N N . ILE A 1 127 ? 8.319 2.318 -14.651 1.00 98.31 127 ILE A N 1
ATOM 939 C CA . ILE A 1 127 ? 9.071 2.382 -15.906 1.00 98.31 127 ILE A CA 1
ATOM 940 C C . ILE A 1 127 ? 10.503 2.799 -15.611 1.00 98.31 127 ILE A C 1
ATOM 942 O O . ILE A 1 127 ? 10.742 3.761 -14.886 1.00 98.31 127 ILE A O 1
ATOM 946 N N . PHE A 1 128 ? 11.463 2.109 -16.217 1.00 98.44 128 PHE A N 1
ATOM 947 C CA . PHE A 1 128 ? 12.870 2.478 -16.195 1.00 98.44 128 PHE A CA 1
ATOM 948 C C . PHE A 1 128 ? 13.398 2.677 -17.617 1.00 98.44 128 PHE A C 1
ATOM 950 O O . PHE A 1 128 ? 13.320 1.789 -18.463 1.00 98.44 128 PHE A O 1
ATOM 957 N N . VAL A 1 129 ? 13.962 3.852 -17.886 1.00 98.19 129 VAL A N 1
ATOM 958 C CA . VAL A 1 129 ? 14.499 4.224 -19.197 1.00 98.19 129 VAL A CA 1
ATOM 959 C C . VAL A 1 129 ? 15.987 4.518 -19.071 1.00 98.19 129 VAL A C 1
ATOM 961 O O . VAL A 1 129 ? 16.405 5.368 -18.282 1.00 98.19 129 VAL A O 1
ATOM 964 N N . LEU A 1 130 ? 16.789 3.858 -19.901 1.00 97.25 130 LEU A N 1
ATOM 965 C CA . LEU A 1 130 ? 18.232 4.058 -19.989 1.00 97.25 130 LEU A CA 1
ATOM 966 C C . LEU A 1 130 ? 18.593 4.534 -21.399 1.00 97.25 130 LEU A C 1
ATOM 968 O O . LEU A 1 130 ? 18.580 3.755 -22.350 1.00 97.25 130 LEU A O 1
ATOM 972 N N . SER A 1 131 ? 18.922 5.823 -21.516 1.00 95.94 131 SER A N 1
ATOM 973 C CA . SER A 1 131 ? 19.391 6.457 -22.755 1.00 95.94 131 SER A CA 1
ATOM 974 C C . SER A 1 131 ? 20.916 6.561 -22.755 1.00 95.94 131 SER A C 1
ATOM 976 O O . SER A 1 131 ? 21.502 7.334 -21.992 1.00 95.94 131 SER A O 1
ATOM 978 N N . LEU A 1 132 ? 21.579 5.767 -23.595 1.00 93.75 132 LEU A N 1
ATOM 979 C CA . LEU A 1 132 ? 23.015 5.493 -23.480 1.00 93.75 132 LEU A CA 1
ATOM 980 C C . LEU A 1 132 ? 23.898 6.626 -24.004 1.00 93.75 132 LEU A C 1
ATOM 982 O O . LEU A 1 132 ? 24.758 7.118 -23.269 1.00 93.75 132 LEU A O 1
ATOM 986 N N . LYS A 1 133 ? 23.683 7.080 -25.245 1.00 94.31 133 LYS A N 1
ATOM 987 C CA . LYS A 1 133 ? 24.434 8.213 -25.817 1.00 94.31 133 LYS A CA 1
ATOM 988 C C . LYS A 1 133 ? 24.129 9.520 -25.090 1.00 94.31 133 LYS A C 1
ATOM 990 O O . LYS A 1 133 ? 25.028 10.340 -24.922 1.00 94.31 133 LYS A O 1
ATOM 995 N N . ASP A 1 134 ? 22.905 9.664 -24.588 1.00 92.69 134 ASP A N 1
ATOM 996 C CA . ASP A 1 134 ? 22.472 10.831 -23.812 1.00 92.69 134 ASP A CA 1
ATOM 997 C C . ASP A 1 134 ? 22.913 10.760 -22.338 1.00 92.69 134 ASP A C 1
ATOM 999 O O . ASP A 1 134 ? 22.762 11.733 -21.601 1.00 92.69 134 ASP A O 1
ATOM 1003 N N . ARG A 1 135 ? 23.469 9.615 -21.903 1.00 92.00 135 ARG A N 1
ATOM 1004 C CA . ARG A 1 135 ? 23.894 9.323 -20.521 1.00 92.00 135 ARG A CA 1
ATOM 1005 C C . ARG A 1 135 ? 22.823 9.669 -19.485 1.00 92.00 135 ARG A C 1
ATOM 1007 O O . ARG A 1 135 ? 23.132 10.190 -18.412 1.00 92.00 135 ARG A O 1
ATOM 1014 N N . ARG A 1 136 ? 21.564 9.387 -19.818 1.00 94.06 136 ARG A N 1
ATOM 1015 C CA . ARG A 1 136 ? 20.405 9.764 -19.013 1.00 94.06 136 ARG A CA 1
ATOM 1016 C C . ARG A 1 136 ? 19.645 8.533 -18.546 1.00 94.06 136 ARG A C 1
ATOM 1018 O O . ARG A 1 136 ? 19.362 7.630 -19.329 1.00 94.06 136 ARG A O 1
ATOM 1025 N N . LEU A 1 137 ? 19.329 8.536 -17.257 1.00 95.75 137 LEU A N 1
ATOM 1026 C CA . LEU A 1 137 ? 18.509 7.537 -16.592 1.00 95.75 137 LEU A CA 1
ATOM 1027 C C . LEU A 1 137 ? 17.213 8.210 -16.149 1.00 95.75 137 LEU A C 1
ATOM 1029 O O . LEU A 1 137 ? 17.267 9.247 -15.483 1.00 95.75 137 LEU A O 1
ATOM 1033 N N . SER A 1 138 ? 16.081 7.613 -16.485 1.00 96.88 138 SER A N 1
ATOM 1034 C CA . SER A 1 138 ? 14.765 8.085 -16.066 1.00 96.88 138 SER A CA 1
ATOM 1035 C C . SER A 1 138 ? 13.990 6.944 -15.429 1.00 96.88 138 SER A C 1
ATOM 1037 O O . SER A 1 138 ? 14.105 5.794 -15.847 1.00 96.88 138 SER A O 1
ATOM 1039 N N . TYR A 1 139 ? 13.215 7.279 -14.411 1.00 97.62 139 TYR A N 1
ATOM 1040 C CA . TYR A 1 139 ? 12.358 6.364 -13.680 1.00 97.62 139 TYR A CA 1
ATOM 1041 C C . TYR A 1 139 ? 11.006 7.039 -13.507 1.00 97.62 139 TYR A C 1
ATOM 1043 O O . TYR A 1 139 ? 10.984 8.221 -13.176 1.00 97.62 139 TYR A O 1
ATOM 1051 N N . PHE A 1 140 ? 9.934 6.287 -13.734 1.00 97.12 140 PHE A N 1
ATOM 1052 C CA . PHE A 1 140 ? 8.554 6.717 -13.533 1.00 97.12 140 PHE A CA 1
ATOM 1053 C C . PHE A 1 140 ? 7.903 5.732 -12.571 1.00 97.12 140 PHE A C 1
ATOM 1055 O O . PHE A 1 140 ? 7.832 4.533 -12.861 1.00 97.12 140 PHE A O 1
ATOM 1062 N N . GLY A 1 141 ? 7.519 6.233 -11.401 1.00 94.81 141 GLY A N 1
ATOM 1063 C CA . GLY A 1 141 ? 6.874 5.455 -10.353 1.00 94.81 141 GLY A CA 1
ATOM 1064 C C . GLY A 1 141 ? 5.358 5.614 -10.392 1.00 94.81 141 GLY A C 1
ATOM 1065 O O . GLY A 1 141 ? 4.822 6.566 -10.946 1.00 94.81 141 GLY A O 1
ATOM 1066 N N . SER A 1 142 ? 4.660 4.670 -9.778 1.00 94.50 142 SER A N 1
ATOM 1067 C CA . SER A 1 142 ? 3.230 4.793 -9.479 1.00 94.50 142 SER A CA 1
ATOM 1068 C C . SER A 1 142 ? 2.972 5.675 -8.251 1.00 94.50 142 SER A C 1
ATOM 1070 O O . SER A 1 142 ? 3.797 5.725 -7.337 1.00 94.50 142 SER A O 1
ATOM 1072 N N . ASP A 1 143 ? 1.754 6.210 -8.115 1.00 93.38 143 ASP A N 1
ATOM 1073 C CA . ASP A 1 143 ? 1.294 6.904 -6.895 1.00 93.38 143 ASP A CA 1
ATOM 1074 C C . ASP A 1 143 ? 1.535 6.082 -5.610 1.00 93.38 143 ASP A C 1
ATOM 1076 O O . ASP A 1 143 ? 1.818 6.606 -4.526 1.00 93.38 143 ASP A O 1
ATOM 1080 N N . ALA A 1 144 ? 1.420 4.753 -5.716 1.00 94.00 144 ALA A N 1
ATOM 1081 C CA . ALA A 1 144 ? 1.652 3.828 -4.615 1.00 94.00 144 ALA A CA 1
ATOM 1082 C C . ALA A 1 144 ? 3.133 3.759 -4.203 1.00 94.00 144 ALA A C 1
ATOM 1084 O O . ALA A 1 144 ? 3.427 3.522 -3.026 1.00 94.00 144 ALA A O 1
ATOM 1085 N N . GLN A 1 145 ? 4.063 3.945 -5.138 1.00 95.31 145 GLN A N 1
ATOM 1086 C CA . GLN A 1 145 ? 5.491 4.079 -4.854 1.00 95.31 145 GLN A CA 1
ATOM 1087 C C . GLN A 1 145 ?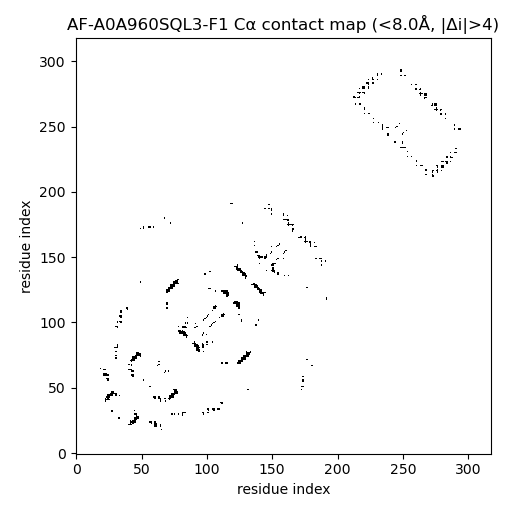 5.809 5.487 -4.334 1.00 95.31 145 GLN A C 1
ATOM 1089 O O . GLN A 1 145 ? 6.525 5.610 -3.336 1.00 95.31 145 GLN A O 1
ATOM 1094 N N . ASP A 1 146 ? 5.207 6.527 -4.909 1.00 95.31 146 ASP A N 1
ATOM 1095 C CA . ASP A 1 146 ? 5.385 7.925 -4.501 1.00 95.31 146 ASP A CA 1
ATOM 1096 C C . ASP A 1 146 ? 5.056 8.135 -3.023 1.00 95.31 146 ASP A C 1
ATOM 1098 O O . ASP A 1 146 ? 5.906 8.573 -2.243 1.00 95.31 146 ASP A O 1
ATOM 1102 N N . ARG A 1 147 ? 3.869 7.693 -2.583 1.00 95.81 147 ARG A N 1
ATOM 1103 C CA . ARG A 1 147 ? 3.438 7.800 -1.176 1.00 95.81 147 ARG A CA 1
ATOM 1104 C C . ARG A 1 147 ? 4.332 7.040 -0.189 1.00 95.81 147 ARG A C 1
ATOM 1106 O O . ARG A 1 147 ? 4.238 7.246 1.019 1.00 95.81 147 ARG A O 1
ATOM 1113 N N . ARG A 1 148 ? 5.185 6.140 -0.688 1.00 96.38 148 ARG A N 1
ATOM 1114 C CA . ARG A 1 148 ? 6.153 5.351 0.093 1.00 96.38 148 ARG A CA 1
ATOM 1115 C C . ARG A 1 148 ? 7.569 5.922 0.044 1.00 96.38 148 ARG A C 1
ATOM 1117 O O . ARG A 1 148 ? 8.479 5.321 0.623 1.00 96.38 148 ARG A O 1
ATOM 1124 N N . GLY A 1 149 ? 7.756 7.075 -0.601 1.00 96.62 149 GLY A N 1
ATOM 1125 C CA . GLY A 1 149 ? 9.063 7.689 -0.813 1.00 96.62 149 GLY A CA 1
ATOM 1126 C C . GLY A 1 149 ? 9.909 6.914 -1.822 1.00 96.62 149 GLY A C 1
ATOM 1127 O O . GLY A 1 149 ? 11.126 6.835 -1.667 1.00 96.62 149 GLY A O 1
ATOM 1128 N N . LEU A 1 150 ? 9.265 6.291 -2.809 1.00 97.06 150 LEU A N 1
ATOM 1129 C CA . LEU A 1 150 ? 9.899 5.548 -3.903 1.00 97.06 150 LEU A CA 1
ATOM 1130 C C . LEU A 1 150 ? 9.499 6.110 -5.275 1.00 97.06 150 LEU A C 1
ATOM 1132 O O . LEU A 1 150 ? 9.535 5.393 -6.272 1.00 97.06 150 LEU A O 1
ATOM 1136 N N . GLY A 1 151 ? 9.098 7.378 -5.293 1.00 95.00 151 GLY A N 1
ATOM 1137 C CA . GLY A 1 151 ? 8.700 8.108 -6.486 1.00 95.00 151 GLY A CA 1
ATOM 1138 C C . GLY A 1 151 ? 9.832 8.806 -7.216 1.00 95.00 151 GLY A C 1
ATOM 1139 O O . GLY A 1 151 ? 10.993 8.756 -6.800 1.00 95.00 151 GLY A O 1
ATOM 1140 N N . GLU A 1 152 ? 9.475 9.513 -8.282 1.00 93.75 152 GLU A N 1
ATOM 1141 C CA . GLU A 1 152 ? 10.415 10.248 -9.138 1.00 93.75 152 GLU A CA 1
ATOM 1142 C C . GLU A 1 152 ? 11.202 11.320 -8.380 1.00 93.75 152 GLU A C 1
ATOM 1144 O O . GLU A 1 152 ? 12.395 11.505 -8.617 1.00 93.75 152 GLU A O 1
ATOM 1149 N N . GLU A 1 153 ? 10.580 11.969 -7.391 1.00 95.69 153 GLU A N 1
ATOM 1150 C CA . GLU A 1 153 ? 11.250 12.947 -6.523 1.00 95.69 153 GLU A CA 1
ATOM 1151 C C . GLU A 1 153 ? 12.433 12.345 -5.748 1.00 95.69 153 GLU A C 1
ATOM 1153 O O . GLU A 1 153 ? 13.347 13.057 -5.334 1.00 95.69 153 GLU A O 1
ATOM 1158 N N . GLN A 1 154 ? 12.423 11.026 -5.546 1.00 97.31 154 GLN A N 1
ATOM 1159 C CA . GLN A 1 154 ? 13.478 10.280 -4.865 1.00 97.31 154 GLN A CA 1
ATOM 1160 C C . GLN A 1 154 ? 14.456 9.632 -5.851 1.00 97.31 154 GLN A C 1
ATOM 1162 O O . GLN A 1 154 ? 15.360 8.912 -5.427 1.00 97.31 154 GLN A O 1
ATOM 1167 N N . TRP A 1 155 ? 14.304 9.864 -7.157 1.00 96.75 155 TRP A N 1
ATOM 1168 C CA . TRP A 1 155 ? 15.149 9.253 -8.175 1.00 96.75 155 TRP A CA 1
ATOM 1169 C C . TRP A 1 155 ? 16.601 9.722 -8.071 1.00 96.75 155 TRP A C 1
ATOM 1171 O O . TRP A 1 155 ? 17.493 8.927 -7.764 1.00 96.75 155 TRP A O 1
ATOM 1181 N N . ILE A 1 156 ? 16.824 11.021 -8.284 1.00 95.62 156 ILE A N 1
ATOM 1182 C CA . ILE A 1 156 ? 18.160 11.609 -8.412 1.00 95.62 156 ILE A CA 1
ATOM 1183 C C . ILE A 1 156 ? 18.910 11.546 -7.078 1.00 95.62 156 ILE A C 1
ATOM 1185 O O . ILE A 1 156 ? 18.475 12.108 -6.073 1.00 95.62 156 ILE A O 1
ATOM 1189 N N . GLY A 1 157 ? 20.083 10.914 -7.084 1.00 93.62 157 GLY A N 1
ATOM 1190 C CA . GLY A 1 157 ? 20.970 10.817 -5.926 1.00 93.62 157 GLY A CA 1
ATOM 1191 C C . GLY A 1 157 ? 20.534 9.806 -4.863 1.00 93.62 157 GLY A C 1
ATOM 1192 O O . GLY A 1 157 ? 21.161 9.745 -3.803 1.00 93.62 157 GLY A O 1
ATOM 1193 N N . ASN A 1 158 ? 19.489 9.015 -5.116 1.00 96.50 158 ASN A N 1
ATOM 1194 C CA . ASN A 1 158 ? 18.997 8.015 -4.171 1.00 96.50 158 ASN A CA 1
ATOM 1195 C C . ASN A 1 158 ? 18.613 6.704 -4.870 1.00 96.50 158 ASN A C 1
ATOM 1197 O O . ASN A 1 158 ? 19.328 5.711 -4.709 1.00 96.50 158 ASN A O 1
ATOM 1201 N N . LEU A 1 159 ? 17.517 6.664 -5.635 1.00 97.44 159 LEU A N 1
ATOM 1202 C CA . LEU A 1 159 ? 17.100 5.426 -6.311 1.00 97.44 159 LEU A CA 1
ATOM 1203 C C . LEU A 1 159 ? 17.945 5.108 -7.557 1.00 97.44 159 LEU A C 1
ATOM 1205 O O . LEU A 1 159 ? 18.076 3.936 -7.904 1.00 97.44 159 LEU A O 1
ATOM 1209 N N . ASP A 1 160 ? 18.568 6.114 -8.175 1.00 97.44 160 ASP A N 1
ATOM 1210 C CA . ASP A 1 160 ? 19.443 5.986 -9.351 1.00 97.44 160 ASP A CA 1
ATOM 1211 C C . ASP A 1 160 ? 20.850 5.441 -9.053 1.00 97.44 160 ASP A C 1
ATOM 1213 O O . ASP A 1 160 ? 21.579 5.037 -9.967 1.00 97.44 160 ASP A O 1
ATOM 1217 N N . ALA A 1 161 ? 21.244 5.407 -7.779 1.00 96.81 161 ALA A N 1
ATOM 1218 C CA . ALA A 1 161 ? 22.596 5.062 -7.356 1.00 96.81 161 ALA A CA 1
ATOM 1219 C C . ALA A 1 161 ? 23.093 3.693 -7.875 1.00 96.81 161 ALA A C 1
ATOM 1221 O O . ALA A 1 161 ? 24.242 3.638 -8.333 1.00 96.81 161 ALA A O 1
ATOM 1222 N N . PRO A 1 162 ? 22.289 2.603 -7.871 1.00 96.56 162 PRO A N 1
ATOM 1223 C CA . PRO A 1 162 ? 22.717 1.314 -8.414 1.00 96.56 162 PRO A CA 1
ATOM 1224 C C . PRO A 1 162 ? 23.010 1.381 -9.918 1.00 96.56 162 PRO A C 1
ATOM 1226 O O . PRO A 1 162 ? 24.096 0.985 -10.348 1.00 96.56 162 PRO A O 1
ATOM 1229 N N . ALA A 1 163 ? 22.108 1.975 -10.709 1.00 96.12 163 ALA A N 1
ATOM 1230 C CA . ALA A 1 163 ? 22.326 2.164 -12.141 1.00 96.12 163 ALA A CA 1
ATOM 1231 C C . ALA A 1 163 ? 23.575 3.006 -12.427 1.00 96.12 163 ALA A C 1
ATOM 1233 O O . ALA A 1 163 ? 24.399 2.628 -13.261 1.00 96.12 163 ALA A O 1
ATOM 1234 N N . ILE A 1 164 ? 23.775 4.117 -11.711 1.00 95.75 164 ILE A N 1
ATOM 1235 C CA . ILE A 1 164 ? 24.974 4.952 -11.872 1.00 95.75 164 ILE A CA 1
ATOM 1236 C C . ILE A 1 164 ? 26.247 4.153 -11.564 1.00 95.75 164 ILE A C 1
ATOM 1238 O O . ILE A 1 164 ? 27.233 4.258 -12.302 1.00 95.75 164 ILE A O 1
ATOM 1242 N N . ALA A 1 165 ? 26.251 3.354 -10.494 1.00 95.06 165 ALA A N 1
ATOM 1243 C CA . ALA A 1 165 ? 27.399 2.534 -10.117 1.00 95.06 165 ALA A CA 1
ATOM 1244 C C . ALA A 1 165 ? 27.724 1.476 -11.188 1.00 95.06 165 ALA A C 1
ATOM 1246 O O . ALA A 1 165 ? 28.885 1.343 -11.591 1.00 95.06 165 ALA A O 1
ATOM 1247 N N . ALA A 1 166 ? 26.708 0.778 -11.701 1.00 94.62 166 ALA A N 1
ATOM 1248 C CA . ALA A 1 166 ? 26.859 -0.205 -12.771 1.00 94.62 166 ALA A CA 1
ATOM 1249 C C . ALA A 1 166 ? 27.398 0.428 -14.066 1.00 94.62 166 ALA A C 1
ATOM 1251 O O . ALA A 1 166 ? 28.343 -0.093 -14.670 1.00 94.62 166 ALA A O 1
ATOM 1252 N N . MET A 1 167 ? 26.874 1.598 -14.444 1.00 93.25 167 MET A N 1
ATOM 1253 C CA . MET A 1 167 ? 27.289 2.313 -15.652 1.00 93.25 167 MET A CA 1
ATOM 1254 C C . MET A 1 167 ? 28.718 2.864 -15.557 1.00 93.25 167 MET A C 1
ATOM 1256 O O . MET A 1 167 ? 29.469 2.784 -16.532 1.00 93.25 167 MET A O 1
ATOM 1260 N N . ARG A 1 168 ? 29.148 3.357 -14.386 1.00 90.88 168 ARG A N 1
ATOM 1261 C CA . ARG A 1 168 ? 30.540 3.801 -14.160 1.00 90.88 168 ARG A CA 1
ATOM 1262 C C . ARG A 1 168 ? 31.552 2.656 -14.242 1.00 90.88 168 ARG A C 1
ATOM 1264 O O . ARG A 1 168 ? 32.679 2.882 -14.669 1.00 90.88 168 ARG A O 1
ATOM 1271 N N . GLY A 1 169 ? 31.155 1.439 -13.874 1.00 79.56 169 GLY A N 1
ATOM 1272 C CA . GLY A 1 169 ? 32.004 0.242 -13.870 1.00 79.56 169 GLY A CA 1
ATOM 1273 C C . GLY A 1 169 ? 32.262 -0.399 -15.239 1.00 79.56 169 GLY A C 1
ATOM 1274 O O . GLY A 1 169 ? 32.592 -1.579 -15.279 1.00 79.56 169 GLY A O 1
ATOM 1275 N N . GLY A 1 170 ? 32.085 0.335 -16.344 1.00 77.56 170 GLY A N 1
ATOM 1276 C CA . GLY A 1 170 ? 32.326 -0.166 -17.703 1.00 77.56 170 GLY A CA 1
ATOM 1277 C C . GLY A 1 170 ? 31.073 -0.366 -18.558 1.00 77.56 170 GLY A C 1
ATOM 1278 O O . GLY A 1 170 ? 31.093 -1.209 -19.445 1.00 77.56 170 GLY A O 1
ATOM 1279 N N . GLY A 1 171 ? 29.988 0.381 -18.313 1.00 78.69 171 GLY A N 1
ATOM 1280 C CA . GLY A 1 171 ? 28.797 0.338 -19.173 1.00 78.69 171 GLY A CA 1
ATOM 1281 C C . GLY A 1 171 ? 27.984 -0.953 -19.048 1.00 78.69 171 GLY A C 1
ATOM 1282 O O . GLY A 1 171 ? 27.470 -1.460 -20.041 1.00 78.69 171 GLY A O 1
ATOM 1283 N N . ARG A 1 172 ? 27.866 -1.502 -17.834 1.00 93.62 172 ARG A N 1
ATOM 1284 C CA . ARG A 1 172 ? 27.121 -2.742 -17.566 1.00 93.62 172 ARG A CA 1
ATOM 1285 C C . ARG A 1 172 ? 25.613 -2.473 -17.533 1.00 93.62 172 ARG A C 1
ATOM 1287 O O . ARG A 1 172 ? 25.013 -2.367 -16.469 1.00 93.62 172 ARG A O 1
ATOM 1294 N N . VAL A 1 173 ? 25.017 -2.339 -18.717 1.00 96.00 173 VAL A N 1
ATOM 1295 C CA . VAL A 1 173 ? 23.593 -2.010 -18.932 1.00 96.00 173 VAL A CA 1
ATOM 1296 C C . VAL A 1 173 ? 22.659 -2.991 -18.218 1.00 96.00 173 VAL A C 1
ATOM 1298 O O . VAL A 1 173 ? 21.732 -2.572 -17.531 1.00 96.00 173 VAL A O 1
ATOM 1301 N N . VAL A 1 174 ? 22.917 -4.296 -18.344 1.00 97.06 174 VAL A N 1
ATOM 1302 C CA . VAL A 1 174 ? 22.086 -5.345 -17.727 1.00 97.06 174 VAL A CA 1
ATOM 1303 C C . VAL A 1 174 ? 22.108 -5.240 -16.201 1.00 97.06 174 VAL A C 1
ATOM 1305 O O . VAL A 1 174 ? 21.049 -5.284 -15.577 1.00 97.06 174 VAL A O 1
ATOM 1308 N N . ASP A 1 175 ? 23.288 -5.043 -15.609 1.00 97.19 175 ASP A N 1
ATOM 1309 C CA . ASP A 1 175 ? 23.440 -4.861 -14.160 1.00 97.19 175 ASP A CA 1
ATOM 1310 C C . ASP A 1 175 ? 22.721 -3.585 -13.703 1.00 97.19 175 ASP A C 1
ATOM 1312 O O . ASP A 1 175 ? 22.000 -3.606 -12.713 1.00 97.19 175 ASP A O 1
ATOM 1316 N N . ALA A 1 176 ? 22.826 -2.491 -14.469 1.00 97.69 176 ALA A N 1
ATOM 1317 C CA . ALA A 1 176 ? 22.150 -1.235 -14.149 1.00 97.69 176 ALA A CA 1
ATOM 1318 C C . ALA A 1 176 ? 20.624 -1.393 -14.055 1.00 97.69 176 ALA A C 1
ATOM 1320 O O . ALA A 1 176 ? 20.004 -0.810 -13.168 1.00 97.69 176 ALA A O 1
ATOM 1321 N N . VAL A 1 177 ? 20.020 -2.188 -14.944 1.00 98.25 177 VAL A N 1
ATOM 1322 C CA . VAL A 1 177 ? 18.584 -2.501 -14.899 1.00 98.25 177 VAL A CA 1
ATOM 1323 C C . VAL A 1 177 ? 18.258 -3.384 -13.697 1.00 98.25 177 VAL A C 1
ATOM 1325 O O . VAL A 1 177 ? 17.402 -3.026 -12.886 1.00 98.25 177 VAL A O 1
ATOM 1328 N N . LYS A 1 178 ? 18.943 -4.527 -13.565 1.00 98.31 178 LYS A N 1
ATOM 1329 C CA . LYS A 1 178 ? 18.645 -5.520 -12.524 1.00 98.31 178 LYS A CA 1
ATOM 1330 C C . LYS A 1 178 ? 18.835 -4.953 -11.123 1.00 98.31 178 LYS A C 1
ATOM 1332 O O . LYS A 1 178 ? 17.961 -5.136 -10.277 1.00 98.31 178 LYS A O 1
ATOM 1337 N N . ASP A 1 179 ? 19.931 -4.240 -10.886 1.00 97.75 179 ASP A N 1
ATOM 1338 C CA . ASP A 1 179 ? 20.262 -3.696 -9.571 1.00 97.75 179 ASP A CA 1
ATOM 1339 C C . ASP A 1 179 ? 19.299 -2.572 -9.168 1.00 97.75 179 ASP A C 1
ATOM 1341 O O . ASP A 1 179 ? 18.887 -2.505 -8.007 1.00 97.75 179 ASP A O 1
ATOM 1345 N N . THR A 1 180 ? 18.892 -1.714 -10.111 1.00 98.25 180 THR A N 1
ATOM 1346 C CA . THR A 1 180 ? 17.905 -0.654 -9.849 1.00 98.25 180 THR A CA 1
ATOM 1347 C C . THR A 1 180 ? 16.546 -1.235 -9.488 1.00 98.25 180 THR A C 1
ATOM 1349 O O . THR A 1 180 ? 16.010 -0.892 -8.432 1.00 98.25 180 THR A O 1
ATOM 1352 N N . ILE A 1 181 ? 16.018 -2.145 -10.312 1.00 98.38 181 ILE A N 1
ATOM 1353 C CA . ILE A 1 181 ? 14.717 -2.783 -10.070 1.00 98.38 181 ILE A CA 1
ATOM 1354 C C . ILE A 1 181 ? 14.748 -3.542 -8.744 1.00 98.38 181 ILE A C 1
ATOM 1356 O O . ILE A 1 181 ? 13.922 -3.293 -7.870 1.00 98.38 181 ILE A O 1
ATOM 1360 N N . THR A 1 182 ? 15.770 -4.377 -8.529 1.00 98.19 182 THR A N 1
ATOM 1361 C CA . THR A 1 182 ? 15.926 -5.147 -7.285 1.00 98.19 182 THR A CA 1
ATOM 1362 C C . THR A 1 182 ? 15.982 -4.234 -6.060 1.00 98.19 182 THR A C 1
ATOM 1364 O O . THR A 1 182 ? 15.370 -4.528 -5.032 1.00 98.19 182 THR A O 1
ATOM 1367 N N . ASN A 1 183 ? 16.703 -3.111 -6.133 1.00 97.88 183 ASN A N 1
ATOM 1368 C CA . ASN A 1 183 ? 16.781 -2.168 -5.022 1.00 97.88 183 ASN A CA 1
ATOM 1369 C C . ASN A 1 183 ? 15.433 -1.491 -4.736 1.00 97.88 183 ASN A C 1
ATOM 1371 O O . ASN A 1 183 ? 15.061 -1.382 -3.565 1.00 97.88 183 ASN A O 1
ATOM 1375 N N . ILE A 1 184 ? 14.714 -1.040 -5.768 1.00 98.06 184 ILE A N 1
ATOM 1376 C CA . ILE A 1 184 ? 13.410 -0.385 -5.607 1.00 98.06 184 ILE A CA 1
ATOM 1377 C C . ILE A 1 184 ? 12.376 -1.384 -5.080 1.00 98.06 184 ILE A C 1
ATOM 1379 O O . ILE A 1 184 ? 11.729 -1.098 -4.072 1.00 98.06 184 ILE A O 1
ATOM 1383 N N . ASP A 1 185 ? 12.285 -2.578 -5.666 1.00 97.31 185 ASP A N 1
ATOM 1384 C CA . ASP A 1 185 ? 11.324 -3.610 -5.262 1.00 97.31 185 ASP A CA 1
ATOM 1385 C C . ASP A 1 185 ? 11.580 -4.121 -3.844 1.00 97.31 185 ASP A C 1
ATOM 1387 O O . ASP A 1 185 ? 10.637 -4.312 -3.071 1.00 97.31 185 ASP A O 1
ATOM 1391 N N . ARG A 1 186 ? 12.851 -4.273 -3.445 1.00 97.38 186 ARG A N 1
ATOM 1392 C CA . ARG A 1 186 ? 13.205 -4.613 -2.060 1.00 97.38 186 ARG A CA 1
ATOM 1393 C C . ARG A 1 186 ? 12.702 -3.545 -1.089 1.00 97.38 186 ARG A C 1
ATOM 1395 O O . ARG A 1 186 ? 12.028 -3.875 -0.114 1.00 97.38 186 ARG A O 1
ATOM 1402 N N . ARG A 1 187 ? 12.994 -2.267 -1.358 1.00 97.81 187 ARG A N 1
ATOM 1403 C CA . ARG A 1 187 ? 12.539 -1.152 -0.509 1.00 97.81 187 ARG A CA 1
ATOM 1404 C C . ARG A 1 187 ? 11.011 -1.068 -0.471 1.00 97.81 187 ARG A C 1
ATOM 1406 O O . ARG A 1 187 ? 10.442 -0.843 0.595 1.00 97.81 187 ARG A O 1
ATOM 1413 N N . LEU A 1 188 ? 10.341 -1.282 -1.603 1.00 97.00 188 LEU A N 1
ATOM 1414 C CA . LEU A 1 188 ? 8.881 -1.314 -1.685 1.00 97.00 188 LEU A CA 1
ATOM 1415 C C . LEU A 1 188 ? 8.305 -2.453 -0.836 1.00 97.00 188 LEU A C 1
ATOM 1417 O O . LEU A 1 188 ? 7.385 -2.232 -0.050 1.00 97.00 188 LEU A O 1
ATOM 1421 N N . GLY A 1 189 ? 8.881 -3.653 -0.935 1.00 96.62 189 GLY A N 1
ATOM 1422 C CA . GLY A 1 189 ? 8.491 -4.808 -0.130 1.00 96.62 189 GLY A CA 1
ATOM 1423 C C . GLY A 1 189 ? 8.645 -4.574 1.373 1.00 96.62 189 GLY A C 1
ATOM 1424 O O . GLY A 1 189 ? 7.744 -4.916 2.140 1.00 96.62 189 GLY A O 1
ATOM 1425 N N . GLU A 1 190 ? 9.735 -3.933 1.800 1.00 97.50 190 GLU A N 1
ATOM 1426 C CA . GLU A 1 190 ? 9.961 -3.547 3.200 1.00 97.50 190 GLU A CA 1
ATOM 1427 C C . GLU A 1 190 ? 8.886 -2.566 3.700 1.00 97.50 190 GLU A C 1
ATOM 1429 O O . GLU A 1 190 ? 8.329 -2.747 4.790 1.00 97.50 190 GLU A O 1
ATOM 1434 N N . LYS A 1 191 ? 8.537 -1.555 2.890 1.00 97.62 191 LYS A N 1
ATOM 1435 C CA . LYS A 1 191 ? 7.476 -0.588 3.217 1.00 97.62 191 LYS A CA 1
ATOM 1436 C C . LYS A 1 191 ? 6.108 -1.256 3.325 1.00 97.62 191 LYS A C 1
ATOM 1438 O O . LYS A 1 191 ? 5.425 -1.062 4.326 1.00 97.62 191 LYS A O 1
ATOM 1443 N N . ILE A 1 192 ? 5.738 -2.084 2.348 1.00 96.50 192 ILE A N 1
ATOM 1444 C CA . ILE A 1 192 ? 4.458 -2.807 2.342 1.00 96.50 192 ILE A CA 1
ATOM 1445 C C . ILE A 1 192 ? 4.348 -3.739 3.553 1.00 96.50 192 ILE A C 1
ATOM 1447 O O . ILE A 1 192 ? 3.332 -3.728 4.243 1.00 96.50 192 ILE A O 1
ATOM 1451 N N . THR A 1 193 ? 5.401 -4.500 3.854 1.00 97.00 193 THR A N 1
ATOM 1452 C CA . THR A 1 193 ? 5.419 -5.416 5.006 1.00 97.00 193 THR A CA 1
ATOM 1453 C C . THR A 1 193 ? 5.218 -4.655 6.316 1.00 97.00 193 THR A C 1
ATOM 1455 O O . THR A 1 193 ? 4.422 -5.064 7.158 1.00 97.00 193 THR A O 1
ATOM 1458 N N . THR A 1 194 ? 5.885 -3.506 6.465 1.00 96.81 194 THR A N 1
ATOM 1459 C CA . THR A 1 194 ? 5.738 -2.647 7.648 1.00 96.81 194 THR A CA 1
ATOM 1460 C C . THR A 1 194 ? 4.317 -2.089 7.770 1.00 96.81 194 THR A C 1
ATOM 1462 O O . THR A 1 194 ? 3.747 -2.085 8.860 1.00 96.81 194 THR A O 1
ATOM 1465 N N . GLU A 1 195 ? 3.717 -1.644 6.663 1.00 96.31 195 GLU A N 1
ATOM 1466 C CA . GLU A 1 195 ? 2.339 -1.142 6.644 1.00 96.31 195 GLU A CA 1
ATOM 1467 C C . GLU A 1 195 ? 1.319 -2.219 7.026 1.00 96.31 195 GLU A C 1
ATOM 1469 O O . GLU A 1 195 ? 0.408 -1.939 7.805 1.00 96.31 195 GLU A O 1
ATOM 1474 N N . ILE A 1 196 ? 1.457 -3.435 6.488 1.00 95.31 196 ILE A N 1
ATOM 1475 C CA . ILE A 1 196 ? 0.567 -4.561 6.802 1.00 95.31 196 ILE A CA 1
ATOM 1476 C C . ILE A 1 196 ? 0.673 -4.904 8.290 1.00 95.31 196 ILE A C 1
ATOM 1478 O O . ILE A 1 196 ? -0.345 -4.901 8.980 1.00 95.31 196 ILE A O 1
ATOM 1482 N N . ALA A 1 197 ? 1.893 -5.073 8.806 1.00 96.25 197 ALA A N 1
ATOM 1483 C CA . ALA A 1 197 ? 2.120 -5.374 10.218 1.00 96.25 197 ALA A CA 1
ATOM 1484 C C . ALA A 1 197 ? 1.546 -4.290 11.147 1.00 96.25 197 ALA A C 1
ATOM 1486 O O . ALA A 1 197 ? 0.949 -4.597 12.178 1.00 96.25 197 ALA A O 1
ATOM 1487 N N . HIS A 1 198 ? 1.673 -3.012 10.774 1.00 96.31 198 HIS A N 1
ATOM 1488 C CA . HIS A 1 198 ? 1.078 -1.916 11.535 1.00 96.31 198 HIS A CA 1
ATOM 1489 C C . HIS A 1 198 ? -0.457 -1.989 11.542 1.00 96.31 198 HIS A C 1
ATOM 1491 O O . HIS A 1 198 ? -1.075 -1.812 12.589 1.00 96.31 198 HIS A O 1
ATOM 1497 N N . ARG A 1 199 ? -1.098 -2.261 10.395 1.00 95.06 199 ARG A N 1
ATOM 1498 C CA . ARG A 1 199 ? -2.565 -2.405 10.322 1.00 95.06 199 ARG A CA 1
ATOM 1499 C C . ARG A 1 199 ? -3.061 -3.574 11.172 1.00 95.06 199 ARG A C 1
ATOM 1501 O O . ARG A 1 199 ? -4.031 -3.406 11.905 1.00 95.06 199 ARG A O 1
ATOM 1508 N N . GLU A 1 200 ? -2.381 -4.716 11.109 1.00 95.62 200 GLU A N 1
ATOM 1509 C CA . GLU A 1 200 ? -2.705 -5.898 11.915 1.00 95.62 200 GLU A CA 1
ATOM 1510 C C . GLU A 1 200 ? -2.561 -5.616 13.418 1.00 95.62 200 GLU A C 1
ATOM 1512 O O . GLU A 1 200 ? -3.457 -5.943 14.195 1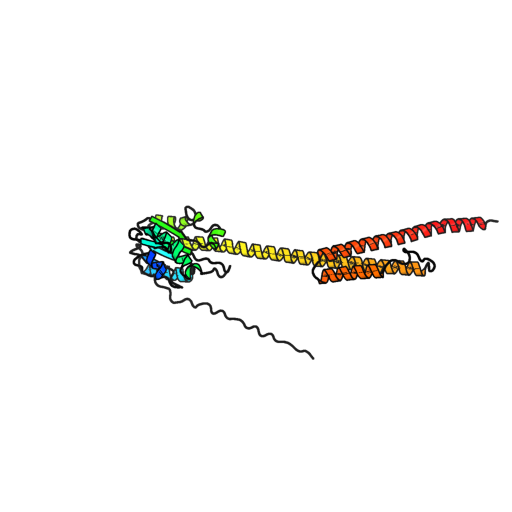.00 95.62 200 GLU A O 1
ATOM 1517 N N . ALA A 1 201 ? -1.483 -4.941 13.833 1.00 97.06 201 ALA A N 1
ATOM 1518 C CA . ALA A 1 201 ? -1.269 -4.565 15.229 1.00 97.06 201 ALA A CA 1
ATOM 1519 C C . ALA A 1 201 ? -2.340 -3.588 15.746 1.00 97.06 201 ALA A C 1
ATOM 1521 O O . ALA A 1 201 ? -2.851 -3.752 16.855 1.00 97.06 201 ALA A O 1
ATOM 1522 N N . GLU A 1 202 ? -2.718 -2.592 14.942 1.00 96.88 202 GLU A N 1
ATOM 1523 C CA . GLU A 1 202 ? -3.782 -1.645 15.285 1.00 96.88 202 GLU A CA 1
ATOM 1524 C C . GLU A 1 202 ? -5.148 -2.326 15.401 1.00 96.88 202 GLU A C 1
ATOM 1526 O O . GLU A 1 202 ? -5.916 -2.013 16.312 1.00 96.88 202 GLU A O 1
ATOM 1531 N N . GLN A 1 203 ? -5.458 -3.265 14.504 1.00 96.75 203 GLN A N 1
ATOM 1532 C CA . GLN A 1 203 ? -6.690 -4.045 14.579 1.00 96.75 203 GLN A CA 1
ATOM 1533 C C . GLN A 1 203 ? -6.710 -4.919 15.838 1.00 96.75 203 GLN A C 1
ATOM 1535 O O . GLN A 1 203 ? -7.670 -4.851 16.607 1.00 96.75 203 GLN A O 1
ATOM 1540 N N . ALA A 1 204 ? -5.628 -5.653 16.106 1.00 97.19 204 ALA A N 1
ATOM 1541 C CA . ALA A 1 204 ? -5.502 -6.477 17.303 1.00 97.19 204 ALA A CA 1
ATOM 1542 C C . ALA A 1 204 ? -5.631 -5.647 18.591 1.00 97.19 204 ALA A C 1
ATOM 1544 O O . ALA A 1 204 ? -6.272 -6.085 19.548 1.00 97.19 204 ALA A O 1
ATOM 1545 N N . ARG A 1 205 ? -5.079 -4.423 18.617 1.00 97.38 205 ARG A N 1
ATOM 1546 C CA . ARG A 1 205 ? -5.230 -3.515 19.762 1.00 97.38 205 ARG A CA 1
ATOM 1547 C C . ARG A 1 205 ? -6.691 -3.125 19.979 1.00 97.38 205 ARG A C 1
ATOM 1549 O O . ARG A 1 205 ? -7.173 -3.228 21.102 1.00 97.38 205 ARG A O 1
ATOM 1556 N N . ARG A 1 206 ? -7.412 -2.736 18.921 1.00 96.50 206 ARG A N 1
ATOM 1557 C CA . ARG A 1 206 ? -8.840 -2.377 19.020 1.00 96.50 206 ARG A CA 1
ATOM 1558 C C . ARG A 1 206 ? -9.696 -3.555 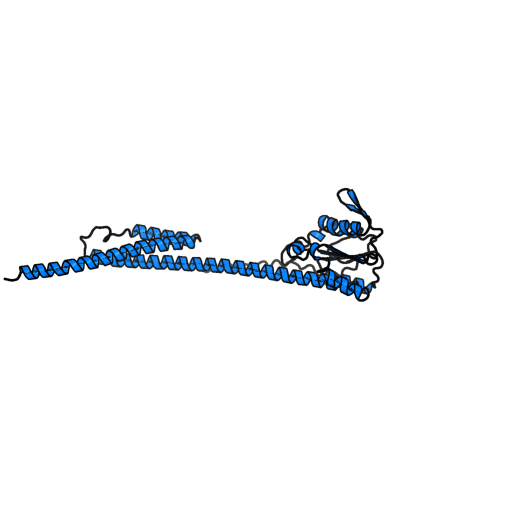19.475 1.00 96.50 206 ARG A C 1
ATOM 1560 O O . ARG A 1 206 ? -10.566 -3.377 20.321 1.00 96.50 206 ARG A O 1
ATOM 1567 N N . GLU A 1 207 ? -9.443 -4.751 18.953 1.00 96.19 207 GLU A N 1
ATOM 1568 C CA . GLU A 1 207 ? -10.147 -5.970 19.366 1.00 96.19 207 GLU A CA 1
ATOM 1569 C C . GLU A 1 207 ? -9.870 -6.308 20.839 1.00 96.19 207 GLU A C 1
ATOM 1571 O O . GLU A 1 207 ? -10.792 -6.634 21.590 1.00 96.19 207 GLU A O 1
ATOM 1576 N N . ALA A 1 208 ? -8.619 -6.167 21.291 1.00 97.12 208 ALA A N 1
ATOM 1577 C CA . ALA A 1 208 ? -8.245 -6.376 22.686 1.00 97.12 208 ALA A CA 1
ATOM 1578 C C . ALA A 1 208 ? -8.894 -5.347 23.628 1.00 97.12 208 ALA A C 1
ATOM 1580 O O . ALA A 1 208 ? -9.407 -5.731 24.682 1.00 97.12 208 ALA A O 1
ATOM 1581 N N . GLU A 1 209 ? -8.913 -4.067 23.242 1.00 96.69 209 GLU A N 1
ATOM 1582 C CA . GLU A 1 209 ? -9.585 -2.987 23.974 1.00 96.69 209 GLU A CA 1
ATOM 1583 C C . GLU A 1 209 ? -11.095 -3.247 24.081 1.00 96.69 209 GLU A C 1
ATOM 1585 O O . GLU A 1 209 ? -11.656 -3.185 25.175 1.00 96.69 209 GLU A O 1
ATOM 1590 N N . GLN A 1 210 ? -11.753 -3.625 22.979 1.00 95.25 210 GLN A N 1
ATOM 1591 C CA . GLN A 1 210 ? -13.175 -3.986 22.979 1.00 95.25 210 GLN A CA 1
ATOM 1592 C C . GLN A 1 210 ? -13.455 -5.196 23.879 1.00 95.25 210 GLN A C 1
ATOM 1594 O O . GLN A 1 210 ? -14.383 -5.167 24.689 1.00 95.25 210 GLN A O 1
ATOM 1599 N N . ALA A 1 211 ? -12.634 -6.246 23.795 1.00 96.44 211 ALA A N 1
ATOM 1600 C CA . ALA A 1 211 ? -12.772 -7.425 24.644 1.00 96.44 211 ALA A CA 1
ATOM 1601 C C . ALA A 1 211 ? -12.559 -7.093 26.130 1.00 96.44 211 ALA A C 1
ATOM 1603 O O . ALA A 1 211 ? -13.232 -7.653 26.996 1.00 96.44 211 ALA A O 1
ATOM 1604 N N . GLN A 1 212 ? -11.636 -6.180 26.444 1.00 97.25 212 GLN A N 1
ATOM 1605 C CA . GLN A 1 212 ? -11.432 -5.701 27.807 1.00 97.25 212 GLN A CA 1
ATOM 1606 C C . GLN A 1 212 ? -12.651 -4.927 28.316 1.00 97.25 212 GLN A C 1
ATOM 1608 O O . GLN A 1 212 ? -13.157 -5.261 29.385 1.00 97.25 212 GLN A O 1
ATOM 1613 N N . GLN A 1 213 ? -13.168 -3.973 27.540 1.00 96.75 213 GLN A N 1
ATOM 1614 C CA . GLN A 1 213 ? -14.362 -3.207 27.907 1.00 96.75 213 GLN A CA 1
ATOM 1615 C C . GLN A 1 213 ? -15.572 -4.120 28.136 1.00 96.75 213 GLN A C 1
ATOM 1617 O O . GLN A 1 213 ? -16.306 -3.946 29.107 1.00 96.75 213 GLN A O 1
ATOM 1622 N N . GLN A 1 214 ? -15.762 -5.141 27.294 1.00 97.06 214 GLN A N 1
ATOM 1623 C CA . GLN A 1 214 ? -16.826 -6.129 27.489 1.00 97.06 214 GLN A CA 1
ATOM 1624 C C . GLN A 1 214 ? -16.668 -6.898 28.806 1.00 97.06 214 GLN A C 1
ATOM 1626 O O . GLN A 1 214 ? -17.648 -7.061 29.535 1.00 97.06 214 GLN A O 1
ATOM 1631 N N . ARG A 1 215 ? -15.450 -7.345 29.143 1.00 97.81 215 ARG A N 1
ATOM 1632 C CA . ARG A 1 215 ? -15.181 -8.028 30.421 1.00 97.81 215 ARG A CA 1
ATOM 1633 C C . ARG A 1 215 ? -15.435 -7.116 31.622 1.00 97.81 215 ARG A C 1
ATOM 1635 O O . ARG A 1 215 ? -16.037 -7.557 32.598 1.00 97.81 215 ARG A O 1
ATOM 1642 N N . GLU A 1 216 ? -15.011 -5.857 31.552 1.00 98.00 216 GLU A N 1
ATOM 1643 C CA . GLU A 1 216 ? -15.235 -4.866 32.613 1.00 98.00 216 GLU A CA 1
ATOM 1644 C C . GLU A 1 216 ? -16.730 -4.590 32.822 1.00 98.00 216 GLU A C 1
ATOM 1646 O O . GLU A 1 216 ? -17.208 -4.623 33.958 1.00 98.00 216 GLU A O 1
ATOM 1651 N N . ALA A 1 217 ? -17.494 -4.428 31.738 1.00 98.31 217 ALA A N 1
ATOM 1652 C CA . ALA A 1 217 ? -18.943 -4.258 31.798 1.00 98.31 217 ALA A CA 1
ATOM 1653 C C . ALA A 1 217 ? -19.645 -5.474 32.420 1.00 98.31 217 ALA A C 1
ATOM 1655 O O . ALA A 1 217 ? -20.508 -5.320 33.287 1.00 98.31 217 ALA A O 1
ATOM 1656 N N . GLN A 1 218 ? -19.254 -6.693 32.026 1.00 98.31 218 GLN A N 1
ATOM 1657 C CA . GLN A 1 218 ? -19.779 -7.931 32.613 1.00 98.31 218 GLN A CA 1
ATOM 1658 C C . GLN A 1 218 ? -19.498 -8.003 34.118 1.00 98.31 218 GLN A C 1
ATOM 1660 O O . GLN A 1 218 ? -20.412 -8.284 34.896 1.00 98.31 218 GLN A O 1
ATOM 1665 N N . ALA A 1 219 ? -18.268 -7.694 34.537 1.00 98.38 219 ALA A N 1
ATOM 1666 C CA . ALA A 1 219 ? -17.882 -7.684 35.944 1.00 98.38 219 ALA A CA 1
ATOM 1667 C C . ALA A 1 219 ? -18.653 -6.622 36.751 1.00 98.38 219 ALA A C 1
ATOM 1669 O O . ALA A 1 219 ? -19.112 -6.898 37.865 1.00 98.38 219 ALA A O 1
ATOM 1670 N N . ALA A 1 220 ? -18.854 -5.425 36.191 1.00 98.31 220 ALA A N 1
ATOM 1671 C CA . ALA A 1 220 ? -19.631 -4.360 36.822 1.00 98.31 220 ALA A CA 1
ATOM 1672 C C . ALA A 1 220 ? -21.104 -4.765 37.012 1.00 98.31 220 ALA A C 1
ATOM 1674 O O . ALA A 1 220 ? -21.651 -4.616 38.108 1.00 98.31 220 ALA A O 1
ATOM 1675 N N . ILE A 1 221 ? -21.730 -5.340 35.978 1.00 98.56 221 ILE A N 1
ATOM 1676 C CA . ILE A 1 221 ? -23.106 -5.861 36.032 1.00 98.56 221 ILE A CA 1
ATOM 1677 C C . ILE A 1 221 ? -23.225 -6.989 37.061 1.00 98.56 221 ILE A C 1
ATOM 1679 O O . ILE A 1 221 ? -24.183 -7.008 37.836 1.00 98.56 221 ILE A O 1
ATOM 1683 N N . GLN A 1 222 ? -22.271 -7.926 37.089 1.00 98.38 222 GLN A N 1
ATOM 1684 C CA . GLN A 1 222 ? -22.258 -9.010 38.071 1.00 98.38 222 GLN A CA 1
ATOM 1685 C C . GLN A 1 222 ? -22.187 -8.450 39.497 1.00 98.38 222 GLN A C 1
ATOM 1687 O O . GLN A 1 222 ? -23.032 -8.782 40.326 1.00 98.38 222 GLN A O 1
ATOM 1692 N N . THR A 1 223 ? -21.252 -7.534 39.754 1.00 98.31 223 THR A N 1
ATOM 1693 C CA . THR A 1 223 ? -21.071 -6.905 41.072 1.00 98.31 223 THR A CA 1
ATOM 1694 C C . THR A 1 223 ? -22.333 -6.158 41.525 1.00 98.31 223 THR A C 1
ATOM 1696 O O . THR A 1 223 ? -22.754 -6.264 42.681 1.00 98.31 223 THR A O 1
ATOM 1699 N N . ALA A 1 224 ? -22.976 -5.406 40.623 1.00 98.31 224 ALA A N 1
ATOM 1700 C CA . ALA A 1 224 ? -24.237 -4.726 40.915 1.00 98.31 224 ALA A CA 1
ATOM 1701 C C . ALA A 1 224 ? -25.364 -5.727 41.232 1.00 98.31 224 ALA A C 1
ATOM 1703 O O . ALA A 1 224 ? -26.127 -5.522 42.177 1.00 98.31 224 ALA A O 1
ATOM 1704 N N . GLY A 1 225 ? -25.431 -6.843 40.497 1.00 98.38 225 GLY A N 1
ATOM 1705 C CA . GLY A 1 225 ? -26.369 -7.935 40.757 1.00 98.38 225 GLY A CA 1
ATOM 1706 C C . GLY A 1 225 ? -26.169 -8.599 42.123 1.00 98.38 225 GLY A C 1
ATOM 1707 O O . GLY A 1 225 ? -27.140 -8.809 42.850 1.00 98.38 225 GLY A O 1
ATOM 1708 N N . GLU A 1 226 ? -24.923 -8.868 42.512 1.00 98.31 226 GLU A N 1
ATOM 1709 C CA . GLU A 1 226 ? -24.578 -9.413 43.833 1.00 98.31 226 GLU A CA 1
ATOM 1710 C C . GLU A 1 226 ? -24.954 -8.441 44.963 1.00 98.31 226 GLU A C 1
ATOM 1712 O O . GLU A 1 226 ? -25.505 -8.844 45.991 1.00 98.31 226 GLU A O 1
ATOM 1717 N N . THR A 1 227 ? -24.742 -7.140 44.751 1.00 98.00 227 THR A N 1
ATOM 1718 C CA . THR A 1 227 ? -25.103 -6.100 45.728 1.00 98.00 227 THR A CA 1
ATOM 1719 C C . THR A 1 227 ? -26.622 -5.983 45.878 1.00 98.00 227 THR A C 1
ATOM 1721 O O . THR A 1 227 ? -27.126 -5.869 46.997 1.00 98.00 227 THR A O 1
ATOM 1724 N N . LEU A 1 228 ? -27.375 -6.093 44.779 1.00 98.00 228 LEU A N 1
ATOM 1725 C CA . LEU A 1 228 ? -28.839 -6.126 44.804 1.00 98.00 228 LEU A CA 1
ATOM 1726 C C . LEU A 1 228 ? -29.362 -7.361 45.551 1.00 98.00 228 LEU A C 1
ATOM 1728 O O . LEU A 1 228 ? -30.284 -7.244 46.360 1.00 98.00 228 LEU A O 1
ATOM 1732 N N . ALA A 1 229 ? -28.760 -8.533 45.331 1.00 97.69 229 ALA A N 1
ATOM 1733 C CA . ALA A 1 229 ? -29.105 -9.750 46.064 1.00 97.69 229 ALA A CA 1
ATOM 1734 C C . ALA A 1 229 ? -28.848 -9.597 47.574 1.00 97.69 229 ALA A C 1
ATOM 1736 O O . ALA A 1 229 ? -29.700 -9.959 48.390 1.00 97.69 229 ALA A O 1
ATOM 1737 N N . ARG A 1 230 ? -27.719 -8.983 47.955 1.00 97.00 230 ARG A N 1
ATOM 1738 C CA . ARG A 1 230 ? -27.406 -8.671 49.355 1.00 97.00 230 ARG A CA 1
ATOM 1739 C C . ARG A 1 230 ? -28.428 -7.717 49.973 1.00 97.00 230 ARG A C 1
ATOM 1741 O O . ARG A 1 230 ? -28.912 -7.997 51.067 1.00 97.00 230 ARG A O 1
ATOM 1748 N N . LEU A 1 231 ? -28.785 -6.632 49.278 1.00 96.19 231 LEU A N 1
ATOM 1749 C CA . LEU A 1 231 ? -29.807 -5.687 49.739 1.00 96.19 231 LEU A CA 1
ATOM 1750 C C . LEU A 1 231 ? -31.132 -6.404 50.015 1.00 96.19 231 LEU A C 1
ATOM 1752 O O . LEU A 1 231 ? -31.681 -6.254 51.102 1.00 96.19 231 LEU A O 1
ATOM 1756 N N . ARG A 1 232 ? -31.597 -7.263 49.098 1.00 95.62 232 ARG A N 1
ATOM 1757 C CA . ARG A 1 232 ? -32.820 -8.059 49.310 1.00 95.62 232 ARG A CA 1
ATOM 1758 C C . ARG A 1 232 ? -32.768 -8.918 50.556 1.00 95.62 232 ARG A C 1
ATOM 1760 O O . ARG A 1 232 ? -33.758 -8.964 51.283 1.00 95.62 232 ARG A O 1
ATOM 1767 N N . SER A 1 233 ? -31.647 -9.600 50.787 1.00 95.19 233 SER A N 1
ATOM 1768 C CA . SER A 1 233 ? -31.476 -10.436 51.976 1.00 95.19 233 SER A CA 1
ATOM 1769 C C . SER A 1 233 ? -31.618 -9.597 53.245 1.00 95.19 233 SER A C 1
ATOM 1771 O O . SER A 1 233 ? -32.466 -9.898 54.081 1.00 95.19 233 SER A O 1
ATOM 1773 N N . VAL A 1 234 ? -30.869 -8.491 53.342 1.00 93.44 234 VAL A N 1
ATOM 1774 C CA . VAL A 1 234 ? -30.883 -7.602 54.517 1.00 93.44 234 VAL A CA 1
ATOM 1775 C C . VAL A 1 234 ? -32.272 -7.001 54.746 1.00 93.44 234 VAL A C 1
ATOM 1777 O O . VAL A 1 234 ? -32.772 -7.014 55.868 1.00 93.44 234 VAL A O 1
ATOM 1780 N N . THR A 1 235 ? -32.934 -6.517 53.694 1.00 92.06 235 THR A N 1
ATOM 1781 C CA . THR A 1 235 ? -34.294 -5.969 53.786 1.00 92.06 235 THR A CA 1
ATOM 1782 C C . THR A 1 235 ? -35.312 -7.032 54.214 1.00 92.06 235 THR A C 1
ATOM 1784 O O . THR A 1 235 ? -36.202 -6.747 55.016 1.00 92.06 235 THR A O 1
ATOM 1787 N N . THR A 1 236 ? -35.189 -8.266 53.714 1.00 91.19 236 THR A N 1
ATOM 1788 C CA . THR A 1 236 ? -36.078 -9.377 54.094 1.00 91.19 236 THR A CA 1
ATOM 1789 C C . THR A 1 236 ? -35.930 -9.716 55.575 1.00 91.19 236 THR A C 1
ATOM 1791 O O . THR A 1 236 ? -36.935 -9.876 56.271 1.00 91.19 236 THR A O 1
ATOM 1794 N N . ASP A 1 237 ? -34.695 -9.782 56.071 1.00 90.31 237 ASP A N 1
ATOM 1795 C CA . ASP A 1 237 ? -34.421 -10.047 57.482 1.00 90.31 237 ASP A CA 1
ATOM 1796 C C . ASP A 1 237 ? -34.906 -8.897 58.376 1.00 90.31 237 ASP A C 1
ATOM 1798 O O . ASP A 1 237 ? -35.557 -9.149 59.394 1.00 90.31 237 ASP A O 1
ATOM 1802 N N . LEU A 1 238 ? -34.709 -7.639 57.956 1.00 88.88 238 LEU A N 1
ATOM 1803 C CA . LEU A 1 238 ? -35.228 -6.467 58.666 1.00 88.88 238 LEU A CA 1
ATOM 1804 C C . LEU A 1 238 ? -36.757 -6.506 58.777 1.00 88.88 238 LEU A C 1
ATOM 1806 O O . LEU A 1 238 ? -37.288 -6.329 59.872 1.00 88.88 238 LEU A O 1
ATOM 1810 N N . ARG A 1 239 ? -37.468 -6.776 57.674 1.00 88.75 239 ARG A N 1
ATOM 1811 C CA . ARG A 1 239 ? -38.938 -6.872 57.661 1.00 88.75 239 ARG A CA 1
ATOM 1812 C C . ARG A 1 239 ? -39.458 -8.013 58.525 1.00 88.75 239 ARG A C 1
ATOM 1814 O O . ARG A 1 239 ? -40.499 -7.861 59.159 1.00 88.75 239 ARG A O 1
ATOM 1821 N N . ARG A 1 240 ? -38.750 -9.146 58.558 1.00 88.25 240 ARG A N 1
ATOM 1822 C CA . ARG A 1 240 ? -39.102 -10.282 59.421 1.00 88.25 240 ARG A CA 1
ATOM 1823 C C . ARG A 1 240 ? -38.962 -9.912 60.900 1.00 88.25 240 ARG A C 1
ATOM 1825 O O . ARG A 1 240 ? -39.839 -10.259 61.683 1.00 88.25 240 ARG A O 1
ATOM 1832 N N . GLY A 1 241 ? -37.894 -9.201 61.265 1.00 86.56 241 GLY A N 1
ATOM 1833 C CA . GLY A 1 241 ? -37.670 -8.726 62.634 1.00 86.56 241 GLY A CA 1
ATOM 1834 C C . GLY A 1 241 ? -38.562 -7.547 63.040 1.00 86.56 241 GLY A C 1
ATOM 1835 O O . GLY A 1 241 ? -38.905 -7.415 64.209 1.00 86.56 241 GLY A O 1
ATOM 1836 N N . ASN A 1 242 ? -38.972 -6.708 62.083 1.00 86.00 242 ASN A N 1
ATOM 1837 C CA . ASN A 1 242 ? -39.674 -5.446 62.331 1.00 86.00 242 ASN A CA 1
ATOM 1838 C C . ASN A 1 242 ? -40.891 -5.263 61.403 1.00 86.00 242 ASN A C 1
ATOM 1840 O O . ASN A 1 242 ? -40.918 -4.342 60.583 1.00 86.00 242 ASN A O 1
ATOM 1844 N N . PRO A 1 243 ? -41.949 -6.083 61.539 1.00 82.94 243 PRO A N 1
ATOM 1845 C CA . PRO A 1 243 ? -43.074 -6.104 60.597 1.00 82.94 243 PRO A CA 1
ATOM 1846 C C . PRO A 1 243 ? -43.905 -4.810 60.549 1.00 82.94 243 PRO A C 1
ATOM 1848 O O . PRO A 1 243 ? -44.696 -4.629 59.628 1.00 82.94 243 PRO A O 1
ATOM 1851 N N . LYS A 1 244 ? -43.743 -3.903 61.524 1.00 83.25 244 LYS A N 1
ATOM 1852 C CA . LYS A 1 244 ? -44.429 -2.600 61.566 1.00 83.25 244 LYS A CA 1
ATOM 1853 C C . LYS A 1 244 ? -43.674 -1.475 60.840 1.00 83.25 244 LYS A C 1
ATOM 1855 O O . LYS A 1 244 ? -44.229 -0.391 60.701 1.00 83.25 244 LYS A O 1
ATOM 1860 N N . GLN A 1 245 ? -42.430 -1.690 60.403 1.00 80.31 245 GLN A N 1
ATOM 1861 C CA . GLN A 1 245 ? -41.679 -0.677 59.655 1.00 80.31 245 GLN A CA 1
ATOM 1862 C C . GLN A 1 245 ? -42.146 -0.641 58.194 1.00 80.31 245 GLN A C 1
ATOM 1864 O O . GLN A 1 245 ? -42.037 -1.630 57.472 1.00 80.31 245 GLN A O 1
ATOM 1869 N N . THR A 1 246 ? -42.658 0.510 57.753 1.00 79.88 246 THR A N 1
ATOM 1870 C CA . THR A 1 246 ? -43.217 0.694 56.401 1.00 79.88 246 THR A CA 1
ATOM 1871 C C . THR A 1 246 ? -42.464 1.709 55.540 1.00 79.88 246 THR A C 1
ATOM 1873 O O . THR A 1 246 ? -42.819 1.869 54.378 1.00 79.88 246 THR A O 1
ATOM 1876 N N . GLY A 1 247 ? -41.444 2.387 56.075 1.00 84.19 247 GLY A N 1
ATOM 1877 C CA . GLY A 1 247 ? -40.700 3.427 55.351 1.00 84.19 247 GLY A CA 1
ATOM 1878 C C . GLY A 1 247 ? -39.766 2.895 54.259 1.00 84.19 247 GLY A C 1
ATOM 1879 O O . GLY A 1 247 ? -39.528 1.690 54.163 1.00 84.19 247 GLY A O 1
ATOM 1880 N N . ASP A 1 248 ? -39.187 3.817 53.489 1.00 82.81 248 ASP A N 1
ATOM 1881 C CA . ASP A 1 248 ? -38.332 3.541 52.320 1.00 82.81 248 ASP A CA 1
ATOM 1882 C C . ASP A 1 248 ? -37.118 2.657 52.645 1.00 82.81 248 ASP A C 1
ATOM 1884 O O . ASP A 1 248 ? -36.684 1.852 51.826 1.00 82.81 248 ASP A O 1
ATOM 1888 N N . LEU A 1 249 ? -36.613 2.729 53.882 1.00 82.56 249 LEU A N 1
ATOM 1889 C CA . LEU A 1 249 ? -35.566 1.829 54.378 1.00 82.56 249 LEU A CA 1
ATOM 1890 C C . LEU A 1 249 ? -36.024 0.364 54.425 1.00 82.56 249 LEU A C 1
ATOM 1892 O O . LEU A 1 249 ? -35.276 -0.535 54.049 1.00 82.56 249 LEU A O 1
ATOM 1896 N N . ALA A 1 250 ? -37.252 0.109 54.880 1.00 82.31 250 ALA A N 1
ATOM 1897 C CA . ALA A 1 250 ? -37.809 -1.238 54.996 1.00 82.31 250 ALA A CA 1
ATOM 1898 C C . ALA A 1 250 ? -38.373 -1.760 53.664 1.00 82.31 250 ALA A C 1
ATOM 1900 O O . ALA A 1 250 ? -38.528 -2.972 53.501 1.00 82.31 250 ALA A O 1
ATOM 1901 N N . ASN A 1 251 ? -38.665 -0.866 52.715 1.00 88.50 251 ASN A N 1
ATOM 1902 C CA . ASN A 1 251 ? -39.213 -1.186 51.398 1.00 88.50 251 ASN A CA 1
ATOM 1903 C C . ASN A 1 251 ? -38.473 -0.412 50.288 1.00 88.50 251 ASN A C 1
ATOM 1905 O O . ASN A 1 251 ? -39.069 0.467 49.666 1.00 88.50 251 ASN A O 1
ATOM 1909 N N . PRO A 1 252 ? -37.191 -0.725 50.019 1.00 90.88 252 PRO A N 1
ATOM 1910 C CA . PRO A 1 252 ? -36.470 -0.131 48.902 1.00 90.88 252 PRO A CA 1
ATOM 1911 C C . PRO A 1 252 ? -37.148 -0.476 47.570 1.00 90.88 252 PRO A C 1
ATOM 1913 O O . PRO A 1 252 ? -37.789 -1.525 47.444 1.00 90.88 252 PRO A O 1
ATOM 1916 N N . ASP A 1 253 ? -36.944 0.368 46.556 1.00 93.69 253 ASP A N 1
ATOM 1917 C CA . ASP A 1 253 ? -37.439 0.163 45.187 1.00 93.69 253 ASP A CA 1
ATOM 1918 C C . ASP A 1 253 ? -36.680 -0.970 44.461 1.00 93.69 253 ASP A C 1
ATOM 1920 O O . ASP A 1 253 ? -35.902 -0.771 43.526 1.00 93.69 253 ASP A O 1
ATOM 1924 N N . LEU A 1 254 ? -36.883 -2.203 44.931 1.00 94.25 254 LEU A N 1
ATOM 1925 C CA . LEU A 1 254 ? -36.312 -3.406 44.332 1.00 94.25 254 LEU A CA 1
ATOM 1926 C C . LEU A 1 254 ? -36.709 -3.573 42.853 1.00 94.25 254 LEU A C 1
ATOM 1928 O O . LEU A 1 254 ? -35.813 -3.912 42.075 1.00 94.25 254 LEU A O 1
ATOM 1932 N N . PRO A 1 255 ? -37.970 -3.325 42.432 1.00 95.88 255 PRO A N 1
ATOM 1933 C CA . PRO A 1 255 ? -38.348 -3.395 41.019 1.00 95.88 255 PRO A CA 1
ATOM 1934 C C . PRO A 1 255 ? -37.595 -2.383 40.142 1.00 95.88 255 PRO A C 1
ATOM 1936 O O . PRO A 1 255 ? -37.140 -2.731 39.047 1.00 95.88 255 PRO A O 1
ATOM 1939 N N . GLY A 1 256 ? -37.397 -1.149 40.617 1.00 96.62 256 GLY A N 1
ATOM 1940 C CA . GLY A 1 256 ? -36.604 -0.146 39.905 1.00 96.62 256 GLY A CA 1
ATOM 1941 C C . GLY A 1 256 ? -35.137 -0.553 39.759 1.00 96.62 256 GLY A C 1
ATOM 1942 O O . GLY A 1 256 ? -34.550 -0.404 38.684 1.00 96.62 256 GLY A O 1
ATOM 1943 N N . PHE A 1 257 ? -34.542 -1.150 40.797 1.00 97.56 257 PHE A N 1
ATOM 1944 C CA . PHE A 1 257 ? -33.177 -1.680 40.721 1.00 97.56 257 PHE A CA 1
ATOM 1945 C C . PHE A 1 257 ? -33.042 -2.879 39.768 1.00 97.56 257 PHE A C 1
ATOM 1947 O O . PHE A 1 257 ? -32.041 -2.975 39.057 1.00 97.56 257 PHE A O 1
ATOM 1954 N N . GLU A 1 258 ? -34.034 -3.775 39.706 1.00 97.62 258 GLU A N 1
ATOM 1955 C CA . GLU A 1 258 ? -34.068 -4.867 38.716 1.00 97.62 258 GLU A CA 1
ATOM 1956 C C . GLU A 1 258 ? -34.143 -4.351 37.287 1.00 97.62 258 GLU A C 1
ATOM 1958 O O . GLU A 1 258 ? -33.447 -4.856 36.402 1.00 97.62 258 GLU A O 1
ATOM 1963 N N . THR A 1 259 ? -34.976 -3.335 37.076 1.00 98.06 259 THR A N 1
ATOM 1964 C CA . THR A 1 259 ? -35.144 -2.697 35.772 1.00 98.06 259 THR A CA 1
ATOM 1965 C C . THR A 1 259 ? -33.822 -2.086 35.316 1.00 98.06 259 THR A C 1
ATOM 1967 O O . THR A 1 259 ? -33.358 -2.403 34.225 1.00 98.06 259 THR A O 1
ATOM 1970 N N . ALA A 1 260 ? -33.143 -1.330 36.185 1.00 97.44 260 ALA A N 1
ATOM 1971 C CA . ALA A 1 260 ? -31.836 -0.743 35.882 1.00 97.44 260 ALA A CA 1
ATOM 1972 C C . ALA A 1 260 ? -30.746 -1.801 35.603 1.00 97.44 260 ALA A C 1
ATOM 1974 O O . ALA A 1 260 ? -29.906 -1.620 34.721 1.00 97.44 260 ALA A O 1
ATOM 1975 N N . LEU A 1 261 ? -30.751 -2.931 36.321 1.00 98.06 261 LEU A N 1
ATOM 1976 C CA . LEU A 1 261 ? -29.809 -4.027 36.058 1.00 98.06 261 LEU A CA 1
ATOM 1977 C C . LEU A 1 261 ? -30.088 -4.705 34.707 1.00 98.06 261 LEU A C 1
ATOM 1979 O O . LEU A 1 261 ? -29.161 -5.086 33.991 1.00 98.06 261 LEU A O 1
ATOM 1983 N N . THR A 1 262 ? -31.366 -4.863 34.363 1.00 98.31 262 THR A N 1
ATOM 1984 C CA . THR A 1 262 ? -31.810 -5.426 33.080 1.00 98.31 262 THR A CA 1
ATOM 1985 C C . THR A 1 262 ? -31.475 -4.491 31.922 1.00 98.31 262 THR A C 1
ATOM 1987 O O . THR A 1 262 ? -31.030 -4.951 30.871 1.00 98.31 262 THR A O 1
ATOM 1990 N N . GLU A 1 263 ? -31.611 -3.184 32.128 1.00 98.00 263 GLU A N 1
ATOM 1991 C CA . GLU A 1 263 ? -31.194 -2.154 31.182 1.00 98.00 263 GLU A CA 1
ATOM 1992 C C . GLU A 1 263 ? -29.687 -2.230 30.918 1.00 98.00 263 GLU A C 1
ATOM 1994 O O . GLU A 1 263 ? -29.288 -2.387 29.768 1.00 98.00 263 GLU A O 1
ATOM 1999 N N . ALA A 1 264 ? -28.848 -2.260 31.962 1.00 98.06 264 ALA A N 1
ATOM 2000 C CA . ALA A 1 264 ? -27.397 -2.396 31.804 1.00 98.06 264 ALA A CA 1
ATOM 2001 C C . ALA A 1 264 ? -27.005 -3.662 31.012 1.00 98.06 264 ALA A C 1
ATOM 2003 O O . ALA A 1 264 ? -26.143 -3.612 30.135 1.00 98.06 264 ALA A O 1
ATOM 2004 N N . ARG A 1 265 ? -27.674 -4.797 31.267 1.00 98.25 265 ARG A N 1
ATOM 2005 C CA . ARG A 1 265 ? -27.487 -6.042 30.494 1.00 98.25 265 ARG A CA 1
ATOM 2006 C C . ARG A 1 265 ? -27.911 -5.900 29.037 1.00 98.25 265 ARG A C 1
ATOM 2008 O O . ARG A 1 265 ? -27.230 -6.421 28.159 1.00 98.25 265 ARG A O 1
ATOM 2015 N N . SER A 1 266 ? -29.019 -5.211 28.788 1.00 98.12 266 SER A N 1
ATOM 2016 C CA . SER A 1 266 ? -29.539 -4.987 27.438 1.00 98.12 266 SER A CA 1
ATOM 2017 C C . SER A 1 266 ? -28.602 -4.085 26.635 1.00 98.12 266 SER A C 1
ATOM 2019 O O . SER A 1 266 ? -28.272 -4.407 25.500 1.00 98.12 266 SER A O 1
ATOM 2021 N N . VAL A 1 267 ? -28.097 -3.012 27.249 1.00 97.94 267 VAL A N 1
ATOM 2022 C CA . VAL A 1 267 ? -27.102 -2.108 26.653 1.00 97.94 267 VAL A CA 1
ATOM 2023 C C . VAL A 1 267 ? -25.808 -2.857 26.316 1.00 97.94 267 VAL A C 1
ATOM 2025 O O . VAL A 1 267 ? -25.289 -2.717 25.209 1.00 97.94 267 VAL A O 1
ATOM 2028 N N . LEU A 1 268 ? -25.335 -3.739 27.207 1.00 97.56 268 LEU A N 1
ATOM 2029 C CA . LEU A 1 268 ? -24.181 -4.594 26.918 1.00 97.56 268 LEU A CA 1
ATOM 2030 C C . LEU A 1 268 ? -24.451 -5.558 25.752 1.00 97.56 268 LEU A C 1
ATOM 2032 O O . LEU A 1 268 ? -23.587 -5.738 24.897 1.00 97.56 268 LEU A O 1
ATOM 2036 N N . ALA A 1 269 ? -25.640 -6.165 25.694 1.00 96.75 269 ALA A N 1
ATOM 2037 C CA . ALA A 1 269 ? -26.026 -7.069 24.608 1.00 96.75 269 ALA A CA 1
ATOM 2038 C C . ALA A 1 269 ? -26.113 -6.362 23.242 1.00 96.75 269 ALA A C 1
ATOM 2040 O O . ALA A 1 269 ? -25.918 -7.002 22.211 1.00 96.75 269 ALA A O 1
ATOM 2041 N N . LEU A 1 270 ? -26.361 -5.048 23.235 1.00 96.81 270 LEU A N 1
ATOM 2042 C CA . LEU A 1 270 ? -26.325 -4.197 22.042 1.00 96.81 270 LEU A CA 1
ATOM 2043 C C . LEU A 1 270 ? -24.903 -3.748 21.653 1.00 96.81 270 LEU A C 1
ATOM 2045 O O . LEU A 1 270 ? -24.736 -3.109 20.617 1.00 96.81 270 LEU A O 1
ATOM 2049 N N . GLY A 1 271 ? -23.881 -4.094 22.444 1.00 95.06 271 GLY A N 1
ATOM 2050 C CA . GLY A 1 271 ? -22.472 -3.814 22.155 1.00 95.06 271 GLY A CA 1
ATOM 2051 C C . GLY A 1 271 ? -21.907 -2.543 22.798 1.00 95.06 271 GLY A C 1
ATOM 2052 O O . GLY A 1 271 ? -20.734 -2.242 22.589 1.00 95.06 271 GLY A O 1
ATOM 2053 N N . ASP A 1 272 ? -22.683 -1.818 23.607 1.00 97.19 272 ASP A N 1
ATOM 2054 C CA . ASP A 1 272 ? -22.236 -0.585 24.271 1.00 97.19 272 ASP A CA 1
ATOM 2055 C C . ASP A 1 272 ? -21.704 -0.875 25.687 1.00 97.19 272 ASP A C 1
ATOM 2057 O O . ASP A 1 272 ? -22.349 -0.644 26.715 1.00 97.19 272 ASP A O 1
ATOM 2061 N N . ALA A 1 273 ? -20.501 -1.449 25.741 1.00 97.56 273 ALA A N 1
ATOM 2062 C CA . ALA A 1 273 ? -19.847 -1.806 26.998 1.00 97.56 273 ALA A CA 1
ATOM 2063 C C . ALA A 1 273 ? -19.565 -0.599 27.927 1.00 97.56 273 ALA A C 1
ATOM 2065 O O . ALA A 1 273 ? -19.811 -0.729 29.134 1.00 97.56 273 ALA A O 1
ATOM 2066 N N . PRO A 1 274 ? -19.111 0.577 27.438 1.00 97.81 274 PRO A N 1
ATOM 2067 C CA . PRO A 1 274 ? -18.910 1.748 28.294 1.00 97.81 274 PRO A CA 1
ATOM 2068 C C . PRO A 1 274 ? -20.197 2.218 28.984 1.00 97.81 274 PRO A C 1
ATOM 2070 O O . PRO A 1 274 ? -20.196 2.453 30.196 1.00 97.81 274 PRO A O 1
ATOM 2073 N N . HIS A 1 275 ? -21.313 2.301 28.256 1.00 98.00 275 HIS A N 1
ATOM 2074 C CA . HIS A 1 275 ? -22.584 2.729 28.837 1.00 98.00 275 HIS A CA 1
ATOM 2075 C C . HIS A 1 275 ? -23.142 1.689 29.816 1.00 98.00 275 HIS A C 1
ATOM 2077 O O . HIS A 1 275 ? -23.562 2.043 30.920 1.00 98.00 275 HIS A O 1
ATOM 2083 N N . ALA A 1 276 ? -23.065 0.398 29.477 1.00 98.31 276 ALA A N 1
ATOM 2084 C CA . ALA A 1 276 ? -23.443 -0.678 30.390 1.00 98.31 276 ALA A CA 1
ATOM 2085 C C . ALA A 1 276 ? -22.649 -0.629 31.708 1.00 98.31 276 ALA A C 1
ATOM 2087 O O . ALA A 1 276 ? -23.221 -0.788 32.790 1.00 98.31 276 ALA A O 1
ATOM 2088 N N . THR A 1 277 ? -21.345 -0.347 31.626 1.00 98.38 277 THR A N 1
ATOM 2089 C CA . THR A 1 277 ? -20.472 -0.169 32.796 1.00 98.38 277 THR A CA 1
ATOM 2090 C C . THR A 1 277 ? -20.921 1.015 33.651 1.00 98.38 277 THR A C 1
ATOM 2092 O O . THR A 1 277 ? -21.032 0.880 34.870 1.00 98.38 277 THR A O 1
ATOM 2095 N N . ALA A 1 278 ? -21.236 2.158 33.034 1.00 98.19 278 ALA A N 1
ATOM 2096 C CA . ALA A 1 278 ? -21.713 3.345 33.743 1.00 98.19 278 ALA A CA 1
ATOM 2097 C C . ALA A 1 278 ? -23.060 3.104 34.450 1.00 98.19 278 ALA A C 1
ATOM 2099 O O . ALA A 1 278 ? -23.207 3.454 35.624 1.00 98.19 278 ALA A O 1
ATOM 2100 N N . LEU A 1 279 ? -24.015 2.450 33.778 1.00 98.19 279 LEU A N 1
ATOM 2101 C CA . LEU A 1 279 ? -25.312 2.085 34.359 1.00 98.19 279 LEU A CA 1
ATOM 2102 C C . LEU A 1 279 ? -25.150 1.138 35.552 1.00 98.19 279 LEU A C 1
ATOM 2104 O O . LEU A 1 279 ? -25.721 1.376 36.619 1.00 98.19 279 LEU A O 1
ATOM 2108 N N . ALA A 1 280 ? -24.335 0.090 35.401 1.00 98.25 280 ALA A N 1
ATOM 2109 C CA . ALA A 1 280 ? -24.056 -0.855 36.477 1.00 98.25 280 ALA A CA 1
ATOM 2110 C C . ALA A 1 280 ? -23.341 -0.185 37.663 1.00 98.25 280 ALA A C 1
ATOM 2112 O O . ALA A 1 280 ? -23.699 -0.430 38.816 1.00 98.25 280 ALA A O 1
ATOM 2113 N N . GLY A 1 281 ? -22.380 0.705 37.395 1.00 97.88 281 GLY A N 1
ATOM 2114 C CA . GLY A 1 281 ? -21.681 1.486 38.416 1.00 97.88 281 GLY A CA 1
ATOM 2115 C C . GLY A 1 281 ? -22.614 2.420 39.190 1.00 97.88 281 GLY A C 1
ATOM 2116 O O . GLY A 1 281 ? -22.617 2.406 40.422 1.00 97.88 281 GLY A O 1
ATOM 2117 N N . GLY A 1 282 ? -23.465 3.175 38.489 1.00 97.75 282 GLY A N 1
ATOM 2118 C CA . GLY A 1 282 ? -24.460 4.050 39.114 1.00 97.75 282 GLY A CA 1
ATOM 2119 C C . GLY A 1 282 ? -25.525 3.278 39.900 1.00 97.75 282 GLY A C 1
ATOM 2120 O O . GLY A 1 282 ? -25.960 3.713 40.968 1.00 97.75 282 GLY A O 1
ATOM 2121 N N . LEU A 1 283 ? -25.929 2.096 39.423 1.00 98.25 283 LEU A N 1
ATOM 2122 C CA . LEU A 1 283 ? -26.799 1.196 40.177 1.00 98.25 283 LEU A CA 1
ATOM 2123 C C . LEU A 1 283 ? -26.117 0.711 41.461 1.00 98.25 283 LEU A C 1
ATOM 2125 O O . LEU A 1 283 ? -26.701 0.834 42.536 1.00 98.25 283 LEU A O 1
ATOM 2129 N N . LYS A 1 284 ? -24.880 0.211 41.368 1.00 98.06 284 LYS A N 1
ATOM 2130 C CA . LYS A 1 284 ? -24.106 -0.257 42.523 1.00 98.06 284 LYS A CA 1
ATOM 2131 C C . LYS A 1 284 ? -24.003 0.821 43.605 1.00 98.06 284 LYS A C 1
ATOM 2133 O O . LYS A 1 284 ? -24.315 0.534 44.755 1.00 98.06 284 LYS A O 1
ATOM 2138 N N . GLN A 1 285 ? -23.660 2.057 43.240 1.00 98.06 285 GLN A N 1
ATOM 2139 C CA . GLN A 1 285 ? -23.562 3.170 44.195 1.00 98.06 285 GLN A CA 1
ATOM 2140 C C . GLN A 1 285 ? -24.881 3.423 44.942 1.00 98.06 285 GLN A C 1
ATOM 2142 O O . GLN A 1 285 ? -24.885 3.586 46.162 1.00 98.06 285 GLN A O 1
ATOM 2147 N N . ARG A 1 286 ? -26.021 3.407 44.236 1.00 97.31 286 ARG A N 1
ATOM 2148 C CA . ARG A 1 286 ? -27.346 3.572 44.864 1.00 97.31 286 ARG A CA 1
ATOM 2149 C C . ARG A 1 286 ? -27.690 2.426 45.819 1.00 97.31 286 ARG A C 1
ATOM 2151 O O . ARG A 1 286 ? -28.278 2.671 46.874 1.00 97.31 286 ARG A O 1
ATOM 2158 N N . LEU A 1 287 ? -27.320 1.194 45.461 1.00 97.56 287 LEU A N 1
ATOM 2159 C CA . LEU A 1 287 ? -27.518 0.006 46.297 1.00 97.56 287 LEU A CA 1
ATOM 2160 C C . LEU A 1 287 ? -26.646 0.044 47.558 1.00 97.56 287 LEU A C 1
ATOM 2162 O O . LEU A 1 287 ? -27.135 -0.240 48.651 1.00 97.56 287 LEU A O 1
ATOM 2166 N N . GLU A 1 288 ? -25.375 0.424 47.425 1.00 96.94 288 GLU A N 1
ATOM 2167 C CA . GLU A 1 288 ? -24.443 0.567 48.549 1.00 96.94 288 GLU A CA 1
ATOM 2168 C C . GLU A 1 288 ? -24.905 1.657 49.525 1.00 96.94 288 GLU A C 1
ATOM 2170 O O . GLU A 1 288 ? -24.925 1.416 50.730 1.00 96.94 288 GLU A O 1
ATOM 2175 N N . ALA A 1 289 ? -25.389 2.799 49.026 1.00 96.06 289 ALA A N 1
ATOM 2176 C CA . ALA A 1 289 ? -25.952 3.859 49.865 1.00 96.06 289 ALA A CA 1
ATOM 2177 C C . ALA A 1 289 ? -27.178 3.393 50.679 1.00 96.06 289 ALA A C 1
ATOM 2179 O O . ALA A 1 289 ? -27.340 3.760 51.847 1.00 96.06 289 ALA A O 1
ATOM 2180 N N . HIS A 1 290 ? -28.032 2.544 50.097 1.00 95.25 290 HIS A N 1
ATOM 2181 C CA . HIS A 1 290 ? -29.148 1.925 50.823 1.00 95.25 290 HIS A CA 1
ATOM 2182 C C . HIS A 1 290 ? -28.669 0.935 51.887 1.00 95.25 290 HIS A C 1
ATOM 2184 O O . HIS A 1 290 ? -29.136 0.982 53.025 1.00 95.25 290 HIS A O 1
ATOM 2190 N N . LEU A 1 291 ? -27.723 0.058 51.541 1.00 95.44 291 LEU A N 1
ATOM 2191 C CA . LEU A 1 291 ? -27.125 -0.887 52.488 1.00 95.44 291 LEU A CA 1
ATOM 2192 C C . LEU A 1 291 ? -26.458 -0.168 53.668 1.00 95.44 291 LEU A C 1
ATOM 2194 O O . LEU A 1 291 ? -26.583 -0.610 54.814 1.00 95.44 291 LEU A O 1
ATOM 2198 N N . GLU A 1 292 ? -25.778 0.947 53.413 1.00 95.06 292 GLU A N 1
ATOM 2199 C CA . GLU A 1 292 ? -25.171 1.762 54.462 1.00 95.06 292 GLU A CA 1
ATOM 2200 C C . GLU A 1 292 ? -26.244 2.381 55.366 1.00 95.06 292 GLU A C 1
ATOM 2202 O O . GLU A 1 292 ? -26.131 2.321 56.591 1.00 95.06 292 GLU A O 1
ATOM 2207 N N . SER A 1 293 ? -27.321 2.902 54.775 1.00 93.75 293 SER A N 1
ATOM 2208 C CA . SER A 1 293 ? -28.441 3.488 55.521 1.00 93.75 293 SER A CA 1
ATOM 2209 C C . SER A 1 293 ? -29.143 2.455 56.414 1.00 93.75 293 SER A C 1
ATOM 2211 O O . SER A 1 293 ? -29.444 2.740 57.571 1.00 93.75 293 SER A O 1
ATOM 2213 N N . LEU A 1 294 ? -29.314 1.222 55.925 1.00 90.94 294 LEU A N 1
ATOM 2214 C CA . LEU A 1 294 ? -29.807 0.084 56.709 1.00 90.94 294 LEU A CA 1
ATOM 2215 C C . LEU A 1 294 ? -28.872 -0.280 57.865 1.00 90.94 294 LEU A C 1
ATOM 2217 O O . LEU A 1 294 ? -29.323 -0.522 58.983 1.00 90.94 294 LEU A O 1
ATOM 2221 N N . THR A 1 295 ? -27.565 -0.299 57.606 1.00 90.62 295 THR A N 1
ATOM 2222 C CA . THR A 1 295 ? -26.554 -0.605 58.626 1.00 90.62 295 THR A CA 1
ATOM 2223 C C . THR A 1 295 ? -26.534 0.462 59.721 1.00 90.62 295 THR A C 1
ATOM 2225 O O . THR A 1 295 ? -26.422 0.139 60.904 1.00 90.62 295 THR A O 1
ATOM 2228 N N . ARG A 1 296 ? -26.674 1.735 59.337 1.00 91.69 296 ARG A N 1
ATOM 2229 C CA . ARG A 1 296 ? -26.768 2.865 60.264 1.00 91.69 296 ARG A CA 1
ATOM 2230 C C . ARG A 1 296 ? -28.030 2.772 61.117 1.00 91.69 296 ARG A C 1
ATOM 2232 O O . ARG A 1 296 ? -27.923 2.799 62.334 1.00 91.69 296 ARG A O 1
ATOM 2239 N N . HIS A 1 297 ? -29.185 2.532 60.496 1.00 87.44 297 HIS A N 1
ATOM 2240 C CA . HIS A 1 297 ? -30.455 2.350 61.205 1.00 87.44 297 HIS A CA 1
ATOM 2241 C C . HIS A 1 297 ? -30.405 1.205 62.225 1.00 87.44 297 HIS A C 1
ATOM 2243 O O . HIS A 1 297 ? -30.861 1.356 63.357 1.00 87.44 297 HIS A O 1
ATOM 2249 N N . ALA A 1 298 ? -29.815 0.066 61.851 1.00 85.75 298 ALA A N 1
ATOM 2250 C CA . ALA A 1 298 ? -29.650 -1.070 62.756 1.00 85.75 298 ALA A CA 1
ATOM 2251 C C . ALA A 1 298 ? -28.775 -0.718 63.971 1.00 85.75 298 ALA A C 1
ATOM 2253 O O . ALA A 1 298 ? -29.099 -1.098 65.096 1.00 85.75 298 ALA A O 1
ATOM 2254 N N . ARG A 1 299 ? -27.692 0.041 63.755 1.00 87.31 299 ARG A N 1
ATOM 2255 C CA . ARG A 1 299 ? -26.816 0.524 64.830 1.00 87.31 299 ARG A CA 1
ATOM 2256 C C . ARG A 1 299 ? -27.537 1.504 65.752 1.00 87.31 299 ARG A C 1
ATOM 2258 O O . ARG A 1 299 ? -27.443 1.360 66.966 1.00 87.31 299 ARG A O 1
ATOM 2265 N N . ASP A 1 300 ? -28.256 2.464 65.181 1.00 86.38 300 ASP A N 1
ATOM 2266 C CA . ASP A 1 300 ? -28.966 3.486 65.948 1.00 86.38 300 ASP A CA 1
ATOM 2267 C C . ASP A 1 300 ? -30.079 2.849 66.789 1.00 86.38 300 ASP A C 1
ATOM 2269 O O . ASP A 1 300 ? -30.201 3.146 67.972 1.00 86.38 300 ASP A O 1
ATOM 2273 N N . THR A 1 301 ? -30.826 1.893 66.225 1.00 81.62 301 THR A N 1
ATOM 2274 C CA . THR A 1 301 ? -31.864 1.150 66.960 1.00 81.62 301 THR A CA 1
ATOM 2275 C C . THR A 1 301 ? -31.271 0.400 68.159 1.00 81.62 301 THR A C 1
ATOM 2277 O O . THR A 1 301 ? -31.777 0.529 69.270 1.00 81.62 301 THR A O 1
ATOM 2280 N N . ALA A 1 302 ? -30.145 -0.302 67.974 1.00 79.19 302 ALA A N 1
ATOM 2281 C CA . ALA A 1 302 ? -29.463 -0.994 69.070 1.00 79.19 302 ALA A CA 1
ATOM 2282 C C . ALA A 1 302 ? -28.990 -0.031 70.179 1.00 79.19 302 ALA A C 1
ATOM 2284 O O . ALA A 1 302 ? -29.074 -0.360 71.361 1.00 79.19 302 ALA A O 1
ATOM 2285 N N . ALA A 1 303 ? -28.543 1.173 69.809 1.00 75.56 303 ALA A N 1
ATOM 2286 C CA . ALA A 1 303 ? -28.130 2.205 70.758 1.00 75.56 303 ALA A CA 1
ATOM 2287 C C . ALA A 1 303 ? -29.305 2.842 71.526 1.00 75.56 303 ALA A C 1
ATOM 2289 O O . ALA A 1 303 ? -29.084 3.398 72.598 1.00 75.56 303 ALA A O 1
ATOM 2290 N N . PHE A 1 304 ? -30.539 2.778 71.011 1.00 68.75 304 PHE A N 1
ATOM 2291 C CA . PHE A 1 304 ? -31.746 3.237 71.716 1.00 68.75 304 PHE A CA 1
ATOM 2292 C C . PHE A 1 304 ? -32.349 2.171 72.646 1.00 68.75 304 PHE A C 1
ATOM 2294 O O . PHE A 1 304 ? -32.931 2.528 73.674 1.00 68.75 304 PHE A O 1
ATOM 2301 N N . ASP A 1 305 ? -32.166 0.886 72.341 1.00 62.91 305 ASP A N 1
ATOM 2302 C CA . ASP A 1 305 ? -32.621 -0.212 73.203 1.00 62.91 305 ASP A CA 1
ATOM 2303 C C . ASP A 1 305 ? -31.765 -0.348 74.487 1.00 62.91 305 ASP A C 1
ATOM 2305 O O . ASP A 1 305 ? -32.294 -0.678 75.552 1.00 62.91 305 ASP A O 1
ATOM 2309 N N . GLU A 1 306 ? -30.467 -0.008 74.444 1.00 57.41 306 GLU A N 1
ATOM 2310 C CA . GLU A 1 306 ? -29.553 -0.038 75.609 1.00 57.41 306 GLU A CA 1
ATOM 2311 C C . GLU A 1 306 ? -29.965 0.915 76.764 1.00 57.41 306 GLU A C 1
ATOM 2313 O O . GLU A 1 306 ? -29.992 0.494 77.927 1.00 57.41 306 GLU A O 1
ATOM 2318 N N . PRO A 1 307 ? -30.323 2.192 76.511 1.00 54.03 307 PRO A N 1
ATOM 2319 C CA . PRO A 1 307 ? -30.872 3.090 77.526 1.00 54.03 307 PRO A CA 1
ATOM 2320 C C . PRO A 1 307 ? -32.274 2.683 77.988 1.00 54.03 307 PRO A C 1
ATOM 2322 O O . PRO A 1 307 ? -32.571 2.794 79.176 1.00 54.03 307 PRO A O 1
ATOM 2325 N N . GLY A 1 308 ? -33.135 2.200 77.082 1.00 54.50 308 GLY A N 1
ATOM 2326 C CA . GLY A 1 308 ? -34.500 1.767 77.408 1.00 54.50 308 GLY A CA 1
ATOM 2327 C C . GLY A 1 308 ? -34.535 0.618 78.421 1.00 54.50 308 GLY A C 1
ATOM 2328 O O . GLY A 1 308 ? -35.325 0.658 79.367 1.00 54.50 308 GLY A O 1
ATOM 2329 N N . GLY A 1 309 ? -33.610 -0.340 78.292 1.00 53.69 309 GLY A N 1
ATOM 2330 C CA . GLY A 1 309 ? -33.397 -1.401 79.280 1.00 53.69 309 GLY A CA 1
ATOM 2331 C C . GLY A 1 309 ? -32.935 -0.870 80.642 1.00 53.69 309 GLY A C 1
ATOM 2332 O O . GLY A 1 309 ? -33.469 -1.278 81.672 1.00 53.69 309 GLY A O 1
ATOM 2333 N N . ARG A 1 310 ? -32.029 0.119 80.664 1.00 51.56 310 ARG A N 1
ATOM 2334 C CA . ARG A 1 310 ? -31.572 0.769 81.909 1.00 51.56 310 ARG A CA 1
ATOM 2335 C C . ARG A 1 310 ? -32.664 1.583 82.607 1.00 51.56 310 ARG A C 1
ATOM 2337 O O . ARG A 1 310 ? -32.715 1.600 83.834 1.00 51.56 310 ARG A O 1
ATOM 2344 N N . TYR A 1 311 ? -33.556 2.239 81.865 1.00 51.88 311 TYR A N 1
ATOM 2345 C CA . TYR A 1 311 ? -34.703 2.943 82.454 1.00 51.88 311 TYR A CA 1
ATOM 2346 C C . TYR A 1 311 ? -35.773 1.978 82.991 1.00 51.88 311 TYR A C 1
ATOM 2348 O O . TYR A 1 311 ? -36.399 2.283 84.004 1.00 51.88 311 TYR A O 1
ATOM 2356 N N . GLN A 1 312 ? -35.960 0.806 82.372 1.00 51.44 312 GLN A N 1
ATOM 2357 C CA . GLN A 1 312 ? -36.830 -0.247 82.912 1.00 51.44 312 GLN A CA 1
ATOM 2358 C C . GLN A 1 312 ? -36.241 -0.928 84.157 1.00 51.44 312 GLN A C 1
ATOM 2360 O O . GLN A 1 312 ? -37.000 -1.216 85.080 1.00 51.44 312 GLN A O 1
ATOM 2365 N N . GLU A 1 313 ? -34.920 -1.124 84.234 1.00 50.59 313 GLU A N 1
ATOM 2366 C CA . GLU A 1 313 ? -34.242 -1.583 85.459 1.00 50.59 313 GLU A CA 1
ATOM 2367 C C . GLU A 1 313 ? -34.356 -0.562 86.601 1.00 50.59 313 GLU A C 1
ATOM 2369 O O . GLU A 1 313 ? -34.650 -0.934 87.735 1.00 50.59 313 GLU A O 1
ATOM 2374 N N . LEU A 1 314 ? -34.196 0.735 86.314 1.00 51.94 314 LEU A N 1
ATOM 2375 C CA . LEU A 1 314 ? -34.320 1.797 87.322 1.00 51.94 314 LEU A CA 1
ATOM 2376 C C . LEU A 1 314 ? -35.761 2.000 87.822 1.00 51.94 314 LEU A C 1
ATOM 2378 O O . LEU A 1 314 ? -35.950 2.435 88.954 1.00 51.94 314 LEU A O 1
ATOM 2382 N N . ALA A 1 315 ? -36.775 1.665 87.019 1.00 54.25 315 ALA A N 1
ATOM 2383 C CA . ALA A 1 315 ? -38.186 1.731 87.412 1.00 54.25 315 ALA A CA 1
ATOM 2384 C C . ALA A 1 315 ? -38.666 0.515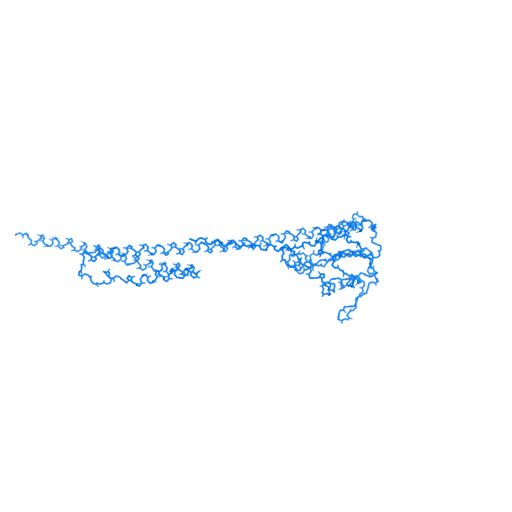 88.236 1.00 54.25 315 ALA A C 1
ATOM 2386 O O . ALA A 1 315 ? -39.788 0.532 88.739 1.00 54.25 315 ALA A O 1
ATOM 2387 N N . GLN A 1 316 ? -37.844 -0.534 88.366 1.00 54.56 316 GLN A N 1
ATOM 2388 C CA . GLN A 1 316 ? -38.133 -1.737 89.162 1.00 54.56 316 GLN A CA 1
ATOM 2389 C C . GLN A 1 316 ? -37.337 -1.811 90.476 1.00 54.56 316 GLN A C 1
ATOM 2391 O O . GLN A 1 316 ? -37.448 -2.799 91.203 1.00 54.56 316 GLN A O 1
ATOM 2396 N N . LEU A 1 317 ? -36.550 -0.783 90.805 1.00 47.84 317 LEU A N 1
ATOM 2397 C CA . LEU A 1 317 ? -35.920 -0.672 92.119 1.00 47.84 317 LEU A CA 1
ATOM 2398 C C . LEU A 1 317 ? -36.972 -0.226 93.161 1.00 47.84 317 LEU A C 1
ATOM 2400 O O . LEU A 1 317 ? -37.667 0.759 92.906 1.00 47.84 317 LEU A O 1
ATOM 2404 N N . PRO A 1 318 ? -37.127 -0.956 94.284 1.00 48.53 318 PRO A N 1
ATOM 2405 C CA . PRO A 1 318 ? -38.118 -0.668 95.324 1.00 48.53 318 PRO A CA 1
ATOM 2406 C C . PRO A 1 318 ? -37.833 0.609 96.123 1.00 48.53 318 PRO A C 1
ATOM 2408 O O . PRO A 1 318 ? -36.644 0.982 96.261 1.00 48.53 318 PRO A O 1
#